Protein AF-A0A8T4M0V2-F1 (afdb_monomer)

Secondary structure (DSSP, 8-state):
-HHHHHHHTT-----EEEEEEEEEETTT-PBPSSEEEEEESSSEEEEEEBSEEEEEEESEEEEEEEEEEETTEEEEEEEEEEEE-SSEEE--EEEEEGGGGGGS--TT-------------PPP-PPP---THHHHHHHHHHHHHHHHHHHHHHHTTTTS-SS------------------HHHHHHHHHHHHTTSEEEHHHHHHHHT--HHHHHHHHHHHHHTTSEEEEEETTEEEEEE-SPPPP-

Nearest PDB structures (foldseek):
  4rs8-assembly1_B  TM=7.844E-01  e=7.692E-03  Sulfolobus sp. NOB8H2
  5k5r-assembly1_C  TM=6.557E-01  e=5.714E-03  Sulfolobus sp. NOB8H2
  4v6i-assembly1_AV  TM=6.343E-01  e=1.768E-02  Saccharomyces cerevisiae
  8rxh-assembly1_Sa  TM=4.713E-01  e=1.479E-02  Leishmania major strain Friedlin
  6y0g-assembly1_SZ  TM=5.227E-01  e=4.577E-02  Homo sapiens

Structure (mmCIF, N/CA/C/O backbone):
data_AF-A0A8T4M0V2-F1
#
_entry.id   AF-A0A8T4M0V2-F1
#
loop_
_atom_site.group_PDB
_atom_site.id
_atom_site.type_symbol
_atom_site.label_atom_id
_atom_site.label_alt_id
_atom_site.label_comp_id
_atom_site.label_asym_id
_atom_site.label_entity_id
_atom_site.label_seq_id
_atom_site.pdbx_PDB_ins_code
_atom_site.Cartn_x
_atom_site.Cartn_y
_atom_site.Cartn_z
_atom_site.occupancy
_atom_site.B_iso_or_equiv
_atom_site.auth_seq_id
_atom_site.auth_comp_id
_atom_site.auth_asym_id
_atom_site.auth_atom_id
_atom_site.pdbx_PDB_model_num
ATOM 1 N N . MET A 1 1 ? -11.320 36.879 15.435 1.00 52.59 1 MET A N 1
ATOM 2 C CA . MET A 1 1 ? -10.151 36.301 14.731 1.00 52.59 1 MET A CA 1
ATOM 3 C C . MET A 1 1 ? -9.201 35.511 15.636 1.00 52.59 1 MET A C 1
ATOM 5 O O . MET A 1 1 ? -8.730 34.476 15.196 1.00 52.59 1 MET A O 1
ATOM 9 N N . ARG A 1 2 ? -8.980 35.891 16.907 1.00 47.59 2 ARG A N 1
ATOM 10 C CA . ARG A 1 2 ? -8.092 35.145 17.830 1.00 47.59 2 ARG A CA 1
ATOM 11 C C . ARG A 1 2 ? -8.535 33.700 18.147 1.00 47.59 2 ARG A C 1
ATOM 13 O O . ARG A 1 2 ? -7.687 32.843 18.346 1.00 47.59 2 ARG A O 1
ATOM 20 N N . ASN A 1 3 ? -9.838 33.412 18.103 1.00 46.50 3 ASN A N 1
ATOM 21 C CA . ASN A 1 3 ? -10.367 32.073 18.412 1.00 46.50 3 ASN A CA 1
ATOM 22 C C . ASN A 1 3 ? -10.452 31.141 17.185 1.00 46.50 3 ASN A C 1
ATOM 24 O O . ASN A 1 3 ? -10.550 29.935 17.360 1.00 46.50 3 ASN A O 1
ATOM 28 N N . LEU A 1 4 ? -10.365 31.676 15.957 1.00 46.62 4 LEU A N 1
ATOM 29 C CA . LEU A 1 4 ? -10.257 30.859 14.737 1.00 46.62 4 LEU A CA 1
ATOM 30 C C . LEU A 1 4 ? -8.824 30.328 14.565 1.00 46.62 4 LEU A C 1
ATOM 32 O O . LEU A 1 4 ? -8.618 29.209 14.112 1.00 46.62 4 LEU A O 1
ATOM 36 N N . PHE A 1 5 ? -7.839 31.108 15.023 1.00 50.66 5 PHE A N 1
ATOM 37 C CA . PHE A 1 5 ? -6.429 30.723 15.035 1.00 50.66 5 PHE A CA 1
ATOM 38 C C . PHE A 1 5 ? -6.145 29.533 15.969 1.00 50.66 5 PHE A C 1
ATOM 40 O O . PHE A 1 5 ? -5.318 28.690 15.650 1.00 50.66 5 PHE A O 1
ATOM 47 N N . LEU A 1 6 ? -6.876 29.414 17.086 1.00 51.28 6 LEU A N 1
ATOM 48 C CA . LEU A 1 6 ? -6.764 28.268 18.000 1.00 51.28 6 LEU A CA 1
ATOM 49 C C . LEU A 1 6 ? -7.407 26.986 17.445 1.00 51.28 6 LEU A C 1
ATOM 51 O O . LEU A 1 6 ? -6.941 25.900 17.769 1.00 51.28 6 LEU A O 1
ATOM 55 N N . LEU A 1 7 ? -8.420 27.096 16.574 1.00 49.16 7 LEU A N 1
ATOM 56 C CA . LEU A 1 7 ? -9.006 25.939 15.885 1.00 49.16 7 LEU A CA 1
ATOM 57 C C . LEU A 1 7 ? -8.061 25.413 14.784 1.00 49.16 7 LEU A C 1
ATOM 59 O O . LEU A 1 7 ? -7.868 24.207 14.656 1.00 49.16 7 LEU A O 1
ATOM 63 N N . LEU A 1 8 ? -7.396 26.321 14.058 1.00 50.50 8 LEU A N 1
ATOM 64 C CA . LEU A 1 8 ? -6.360 26.002 13.062 1.00 50.50 8 LEU A CA 1
ATOM 65 C C . LEU A 1 8 ? -5.067 25.431 13.673 1.00 50.50 8 LEU A C 1
ATOM 67 O O . LEU A 1 8 ? -4.336 24.731 12.981 1.00 50.50 8 LEU A O 1
ATOM 71 N N . LEU A 1 9 ? -4.808 25.662 14.965 1.00 47.44 9 LEU A N 1
ATOM 72 C CA . LEU A 1 9 ? -3.647 25.107 15.675 1.00 47.44 9 LEU A CA 1
ATOM 73 C C . LEU A 1 9 ? -3.810 23.622 16.063 1.00 47.44 9 LEU A C 1
ATOM 75 O O . LEU A 1 9 ? -2.872 23.022 16.576 1.00 47.44 9 LEU A O 1
ATOM 79 N N . SER A 1 10 ? -4.987 23.028 15.826 1.00 49.59 10 SER A N 1
ATOM 80 C CA . SER A 1 10 ? -5.257 21.603 16.082 1.00 49.59 10 SER A CA 1
ATOM 81 C C . SER A 1 10 ? -5.106 20.702 14.850 1.00 49.59 10 SER A C 1
ATOM 83 O O . SER A 1 10 ? -5.225 19.481 14.971 1.00 49.59 10 SER A O 1
ATOM 85 N N . LEU A 1 11 ? -4.780 21.271 13.680 1.00 52.44 11 LEU A N 1
ATOM 86 C CA . LEU A 1 11 ? -4.307 20.493 12.537 1.00 52.44 11 LEU A CA 1
ATOM 87 C C . LEU A 1 11 ? -2.887 20.003 12.851 1.00 52.44 11 LEU A C 1
ATOM 89 O O . LEU A 1 11 ? -1.891 20.598 12.445 1.00 52.44 11 LEU A O 1
ATOM 93 N N . ASN A 1 12 ? -2.782 18.907 13.603 1.00 50.41 12 ASN A N 1
ATOM 94 C CA . ASN A 1 12 ? -1.574 18.100 13.556 1.00 50.41 12 ASN A CA 1
ATOM 95 C C . ASN A 1 12 ? -1.435 17.659 12.098 1.00 50.41 12 ASN A C 1
ATOM 97 O O . ASN A 1 12 ? -2.224 16.837 11.630 1.00 50.41 12 ASN A O 1
ATOM 101 N N . LEU A 1 13 ? -0.475 18.229 11.366 1.00 49.06 13 LEU A N 1
ATOM 102 C CA . LEU A 1 13 ? -0.015 17.621 10.127 1.00 49.06 13 LEU A CA 1
ATOM 103 C C . LEU A 1 13 ? 0.589 16.269 10.522 1.00 49.06 13 LEU A C 1
ATOM 105 O O . LEU A 1 13 ? 1.777 16.189 10.843 1.00 49.06 13 LEU A O 1
ATOM 109 N N . LEU A 1 14 ? -0.234 15.218 10.560 1.00 56.81 14 LEU A N 1
ATOM 110 C CA . LEU A 1 14 ? 0.251 13.847 10.527 1.00 56.81 14 LEU A CA 1
ATOM 111 C C . LEU A 1 14 ? 0.961 13.705 9.185 1.00 56.81 14 LEU A C 1
ATOM 113 O O . LEU A 1 14 ? 0.332 13.493 8.152 1.00 56.81 14 LEU A O 1
ATOM 117 N N . HIS A 1 15 ? 2.273 13.921 9.197 1.00 73.50 15 HIS A N 1
ATOM 118 C CA . HIS A 1 15 ? 3.106 13.631 8.048 1.00 73.50 15 HIS A CA 1
ATOM 119 C C . HIS A 1 15 ? 3.106 12.112 7.903 1.00 73.50 15 HIS A C 1
ATOM 121 O O . HIS A 1 15 ? 3.660 11.394 8.739 1.00 73.50 15 HIS A O 1
ATOM 127 N N . SER A 1 16 ? 2.375 11.647 6.896 1.00 82.56 16 SER A N 1
ATOM 128 C CA . SER A 1 16 ? 2.283 10.242 6.538 1.00 82.56 16 SER A CA 1
ATOM 129 C C . SER A 1 16 ? 3.388 9.901 5.548 1.00 82.56 16 SER A C 1
ATOM 131 O O . SER A 1 16 ? 3.724 10.700 4.678 1.00 82.56 16 SER A O 1
ATOM 133 N N . ALA A 1 17 ? 3.937 8.709 5.693 1.00 91.25 17 ALA A N 1
ATOM 134 C CA . ALA A 1 17 ? 4.891 8.089 4.801 1.00 91.25 17 ALA A CA 1
ATOM 135 C C . ALA A 1 17 ? 4.242 6.878 4.146 1.00 91.25 17 ALA A C 1
ATOM 137 O O . ALA A 1 17 ? 3.544 6.120 4.820 1.00 91.25 17 ALA A O 1
ATOM 138 N N . THR A 1 18 ? 4.537 6.638 2.877 1.00 94.75 18 THR A N 1
ATOM 139 C CA . THR A 1 18 ? 4.205 5.371 2.237 1.00 94.75 18 THR A CA 1
ATOM 140 C C . THR A 1 18 ? 5.324 4.370 2.520 1.00 94.75 18 THR A C 1
ATOM 142 O O . THR A 1 18 ? 6.442 4.493 2.010 1.00 94.75 18 THR A O 1
ATOM 145 N N . LEU A 1 19 ? 5.016 3.372 3.343 1.00 95.38 19 LEU A N 1
ATOM 146 C CA . LEU A 1 19 ? 5.850 2.209 3.616 1.00 95.38 19 LEU A CA 1
ATOM 147 C C . LEU A 1 19 ? 5.445 1.078 2.670 1.00 95.38 19 LEU A C 1
ATOM 149 O O . LEU A 1 19 ? 4.288 0.653 2.664 1.00 95.38 19 LEU A O 1
ATOM 153 N N . PHE A 1 20 ? 6.382 0.591 1.865 1.00 96.25 20 PHE A N 1
ATOM 154 C CA . PHE A 1 20 ? 6.099 -0.425 0.854 1.00 96.25 20 PHE A CA 1
ATOM 155 C C . PHE A 1 20 ? 7.256 -1.401 0.685 1.00 96.25 20 PHE A C 1
ATOM 157 O O . PHE A 1 20 ? 8.400 -1.081 0.990 1.00 96.25 20 PHE A O 1
ATOM 164 N N . GLY A 1 21 ? 6.986 -2.585 0.155 1.00 93.75 21 GLY A N 1
ATOM 165 C CA . GLY A 1 21 ? 8.026 -3.576 -0.089 1.00 93.75 21 GLY A CA 1
ATOM 166 C C . GLY A 1 21 ? 7.476 -4.888 -0.608 1.00 93.75 21 GLY A C 1
ATOM 167 O O . GLY A 1 21 ? 6.264 -5.108 -0.644 1.00 93.75 21 GLY A O 1
ATOM 168 N N . ASP A 1 22 ? 8.392 -5.753 -1.012 1.00 96.94 22 ASP A N 1
ATOM 169 C CA . ASP A 1 22 ? 8.098 -7.121 -1.417 1.00 96.94 22 ASP A CA 1
ATOM 170 C C . ASP A 1 22 ? 8.210 -8.078 -0.216 1.00 96.94 22 ASP A C 1
ATOM 172 O O . ASP A 1 22 ? 8.880 -7.782 0.772 1.00 96.94 22 ASP A O 1
ATOM 176 N N . ILE A 1 23 ? 7.533 -9.222 -0.287 1.00 97.19 23 ILE A N 1
ATOM 177 C CA . ILE A 1 23 ? 7.471 -10.238 0.766 1.00 97.19 23 ILE A CA 1
ATOM 178 C C . ILE A 1 23 ? 8.032 -11.548 0.224 1.00 97.19 23 ILE A C 1
ATOM 180 O O . ILE A 1 23 ? 7.505 -12.081 -0.757 1.00 97.19 23 ILE A O 1
ATOM 184 N N . TYR A 1 24 ? 9.046 -12.084 0.895 1.00 94.81 24 TYR A N 1
ATOM 185 C CA . TYR A 1 24 ? 9.779 -13.275 0.480 1.00 94.81 24 TYR A CA 1
ATOM 186 C C . TYR A 1 24 ? 9.816 -14.344 1.571 1.00 94.81 24 TYR A C 1
ATOM 188 O O . TYR A 1 24 ? 9.799 -14.026 2.762 1.00 94.81 24 TYR A O 1
ATOM 196 N N . ASP A 1 25 ? 9.922 -15.610 1.171 1.00 94.75 25 ASP A N 1
ATOM 197 C CA . ASP A 1 25 ? 10.357 -16.673 2.077 1.00 94.75 25 ASP A CA 1
ATOM 198 C C . ASP A 1 25 ? 11.876 -16.623 2.291 1.00 94.75 25 ASP A C 1
ATOM 200 O O . ASP A 1 25 ? 12.642 -16.260 1.398 1.00 94.75 25 ASP A O 1
ATOM 204 N N . GLY A 1 26 ? 12.319 -16.996 3.487 1.00 90.81 26 GLY A N 1
ATOM 205 C CA . GLY A 1 26 ? 13.727 -16.975 3.872 1.00 90.81 26 GLY A CA 1
ATOM 206 C C . GLY A 1 26 ? 14.566 -18.128 3.323 1.00 90.81 26 GLY A C 1
ATOM 207 O O . GLY A 1 26 ? 15.789 -18.067 3.432 1.00 90.81 26 GLY A O 1
ATOM 208 N N . ASP A 1 27 ? 13.949 -19.166 2.749 1.00 89.38 27 ASP A N 1
ATOM 209 C CA . ASP A 1 27 ? 14.671 -20.345 2.254 1.00 89.38 27 ASP A CA 1
ATOM 210 C C . ASP A 1 27 ? 15.162 -20.144 0.814 1.00 89.38 27 ASP A C 1
ATOM 212 O O . ASP A 1 27 ? 16.306 -20.450 0.473 1.00 89.38 27 ASP A O 1
ATOM 216 N N . SER A 1 28 ? 14.284 -19.633 -0.045 1.00 90.81 28 SER A N 1
ATOM 217 C CA . SER A 1 28 ? 14.452 -19.549 -1.495 1.00 90.81 28 SER A CA 1
ATOM 218 C C . SER A 1 28 ? 14.276 -18.141 -2.064 1.00 90.81 28 SER A C 1
ATOM 220 O O . SER A 1 28 ? 14.542 -17.941 -3.250 1.00 90.81 28 SER A O 1
ATOM 222 N N . PHE A 1 29 ? 13.890 -17.162 -1.236 1.00 90.06 29 PHE A N 1
ATOM 223 C CA . PHE A 1 29 ? 13.624 -15.780 -1.645 1.00 90.06 29 PHE A CA 1
ATOM 224 C C . PHE A 1 29 ? 12.577 -15.675 -2.763 1.00 90.06 29 PHE A C 1
ATOM 226 O O . PHE A 1 29 ? 12.660 -14.818 -3.645 1.00 90.06 29 PHE A O 1
ATOM 233 N N . THR A 1 30 ? 11.578 -16.556 -2.744 1.00 94.44 30 THR A N 1
ATOM 234 C CA . THR A 1 30 ? 10.417 -16.485 -3.630 1.00 94.44 30 THR A CA 1
ATOM 235 C C . THR A 1 30 ? 9.311 -15.656 -2.995 1.00 94.44 30 THR A C 1
ATOM 237 O O . THR A 1 30 ? 9.205 -15.541 -1.775 1.00 94.44 30 THR A O 1
ATOM 240 N N . HIS A 1 31 ? 8.482 -15.033 -3.832 1.00 95.12 31 HIS A N 1
ATOM 241 C CA . HIS A 1 31 ? 7.408 -14.188 -3.330 1.00 95.12 31 HIS A CA 1
ATOM 242 C C . HIS A 1 31 ? 6.329 -14.998 -2.607 1.00 95.12 31 HIS A C 1
ATOM 244 O O . HIS A 1 31 ? 5.797 -15.974 -3.145 1.00 95.12 31 HIS A O 1
ATOM 250 N N . LEU A 1 32 ? 5.930 -14.523 -1.427 1.00 89.88 32 LEU A N 1
ATOM 251 C CA . LEU A 1 32 ? 4.844 -15.111 -0.648 1.00 89.88 32 LEU A CA 1
ATOM 252 C C . LEU A 1 32 ? 3.506 -14.416 -0.936 1.00 89.88 32 LEU A C 1
ATOM 254 O O . LEU A 1 32 ? 3.379 -13.192 -0.870 1.00 89.88 32 LEU A O 1
ATOM 258 N N . ASN A 1 33 ? 2.484 -15.219 -1.232 1.00 92.00 33 ASN A N 1
ATOM 259 C CA . ASN A 1 33 ? 1.094 -14.774 -1.356 1.00 92.00 33 ASN A CA 1
ATOM 260 C C . ASN A 1 33 ? 0.329 -14.992 -0.051 1.00 92.00 33 ASN A C 1
ATOM 262 O O . ASN A 1 33 ? 0.728 -15.819 0.756 1.00 92.00 33 ASN A O 1
ATOM 266 N N . ASN A 1 34 ? -0.818 -14.331 0.127 1.00 91.44 34 ASN A N 1
ATOM 267 C CA . ASN A 1 34 ? -1.690 -14.537 1.288 1.00 91.44 34 ASN A CA 1
ATOM 268 C C . ASN A 1 34 ? -0.965 -14.373 2.644 1.00 91.44 34 ASN A C 1
ATOM 270 O O . ASN A 1 34 ? -1.251 -15.075 3.617 1.00 91.44 34 ASN A O 1
ATOM 274 N N . THR A 1 35 ? -0.016 -13.440 2.708 1.00 93.25 35 THR A N 1
ATOM 275 C CA . THR A 1 35 ? 0.749 -13.156 3.925 1.00 93.25 35 THR A CA 1
ATOM 276 C C . THR A 1 35 ? -0.004 -12.143 4.769 1.00 93.25 35 THR A C 1
ATOM 278 O O . THR A 1 35 ? -0.405 -11.087 4.276 1.00 93.25 35 THR A O 1
ATOM 281 N N . ARG A 1 36 ? -0.187 -12.435 6.058 1.00 97.06 36 ARG A N 1
ATOM 282 C CA . ARG A 1 36 ? -0.735 -11.473 7.015 1.00 97.06 36 ARG A CA 1
ATOM 283 C C . ARG A 1 36 ? 0.373 -10.527 7.442 1.00 97.06 36 ARG A C 1
ATOM 285 O O . ARG A 1 36 ? 1.338 -10.976 8.048 1.00 97.06 36 ARG A O 1
ATOM 292 N N . VAL A 1 37 ? 0.209 -9.240 7.166 1.00 95.31 37 VAL A N 1
ATOM 293 C CA . VAL A 1 37 ? 1.119 -8.182 7.611 1.00 95.31 37 VAL A CA 1
ATOM 294 C C . VAL A 1 37 ? 0.415 -7.363 8.683 1.00 95.31 37 VAL A C 1
ATOM 296 O O . VAL A 1 37 ? -0.742 -6.966 8.518 1.00 95.31 37 VAL A O 1
ATOM 299 N N . LYS A 1 38 ? 1.106 -7.131 9.793 1.00 96.69 38 LYS A N 1
ATOM 300 C CA . LYS A 1 38 ? 0.666 -6.329 10.930 1.00 96.69 38 LYS A CA 1
ATOM 301 C C . LYS A 1 38 ? 1.728 -5.272 11.215 1.00 96.69 38 LYS A C 1
ATOM 303 O O . LYS A 1 38 ? 2.916 -5.575 11.237 1.00 96.69 38 LYS A O 1
ATOM 308 N N . ILE A 1 39 ? 1.297 -4.033 11.403 1.00 95.12 39 ILE A N 1
ATOM 309 C CA . ILE A 1 39 ? 2.157 -2.884 11.684 1.00 95.12 39 ILE A CA 1
ATOM 310 C C . ILE A 1 39 ? 1.630 -2.245 12.961 1.00 95.12 39 ILE A C 1
ATOM 312 O O . ILE A 1 39 ? 0.490 -1.784 12.981 1.00 95.12 39 ILE A O 1
ATOM 316 N N . GLU A 1 40 ? 2.439 -2.229 14.017 1.00 95.12 40 GLU A N 1
ATOM 317 C CA . GLU A 1 40 ? 2.070 -1.705 15.336 1.00 95.12 40 GLU A CA 1
ATOM 318 C C . GLU A 1 40 ? 2.998 -0.568 15.763 1.00 95.12 40 GLU A C 1
ATOM 320 O O . GLU A 1 40 ? 4.211 -0.736 15.832 1.00 95.12 40 GLU A O 1
ATOM 325 N N . GLY A 1 41 ? 2.434 0.598 16.070 1.00 92.06 41 GLY A N 1
ATOM 326 C CA . GLY A 1 41 ? 3.176 1.772 16.529 1.00 92.06 41 GLY A CA 1
ATOM 327 C C . GLY A 1 41 ? 2.224 2.891 16.939 1.00 92.06 41 GLY A C 1
ATOM 328 O O . GLY A 1 41 ? 1.349 2.687 17.777 1.00 92.06 41 GLY A O 1
ATOM 329 N N . GLN A 1 42 ? 2.357 4.072 16.329 1.00 87.75 42 GLN A N 1
ATOM 330 C CA . GLN A 1 42 ? 1.390 5.169 16.526 1.00 87.75 42 GLN A CA 1
ATOM 331 C C . GLN A 1 42 ? -0.001 4.834 15.972 1.00 87.75 42 GLN A C 1
ATOM 333 O O . GLN A 1 42 ? -1.014 5.293 16.495 1.00 87.75 42 GLN A O 1
ATOM 338 N N . VAL A 1 43 ? -0.032 4.023 14.915 1.00 87.19 43 VAL A N 1
ATOM 339 C CA . VAL A 1 43 ? -1.231 3.395 14.362 1.00 87.19 43 VAL A CA 1
ATOM 340 C C . VAL A 1 43 ? -1.046 1.883 14.385 1.00 87.19 43 VAL A C 1
ATOM 342 O O . VAL A 1 43 ? 0.083 1.390 14.375 1.00 87.19 43 VAL A O 1
ATOM 345 N N . THR A 1 44 ? -2.155 1.150 14.430 1.00 90.62 44 THR A N 1
ATOM 346 C CA . THR A 1 44 ? -2.156 -0.308 14.285 1.00 90.62 44 THR A CA 1
ATOM 347 C C . THR A 1 44 ? -2.923 -0.677 13.028 1.00 90.62 44 THR A C 1
ATOM 349 O O . THR A 1 44 ? -4.105 -0.356 12.911 1.00 90.62 44 THR A O 1
ATOM 352 N N . LEU A 1 45 ? -2.250 -1.339 12.090 1.00 88.69 45 LEU A N 1
ATOM 353 C CA . LEU A 1 45 ? -2.816 -1.800 10.825 1.00 88.69 45 LEU A CA 1
ATOM 354 C C . LEU A 1 45 ? -2.580 -3.302 10.685 1.00 88.69 45 LEU A C 1
ATOM 356 O O . LEU A 1 45 ? -1.514 -3.803 11.032 1.00 88.69 45 LEU A O 1
ATOM 360 N N . GLN A 1 46 ? -3.560 -4.017 10.142 1.00 92.44 46 GLN A N 1
ATOM 361 C CA . GLN A 1 46 ? -3.414 -5.425 9.793 1.00 92.44 46 GLN A CA 1
ATOM 362 C C . GLN A 1 46 ? -4.145 -5.703 8.485 1.00 92.44 46 GLN A C 1
ATOM 364 O O . GLN A 1 46 ? -5.302 -5.318 8.322 1.00 92.44 46 GLN A O 1
ATOM 369 N N . PHE A 1 47 ? -3.481 -6.385 7.561 1.00 89.62 47 PHE A N 1
ATOM 370 C CA . PHE A 1 47 ? -4.025 -6.690 6.242 1.00 89.62 47 PHE A CA 1
ATOM 371 C C . PHE A 1 47 ? -3.384 -7.956 5.665 1.00 89.62 47 PHE A C 1
ATOM 373 O O . PHE A 1 47 ? -2.402 -8.479 6.194 1.00 89.62 47 PHE A O 1
ATOM 380 N N . ILE A 1 48 ? -3.972 -8.469 4.584 1.00 92.69 48 ILE A N 1
ATOM 381 C CA . ILE A 1 48 ? -3.413 -9.575 3.804 1.00 92.69 48 ILE A CA 1
ATOM 382 C C . ILE A 1 48 ? -2.774 -9.001 2.543 1.00 92.69 48 ILE A C 1
ATOM 384 O O . ILE A 1 48 ? -3.387 -8.189 1.850 1.00 92.69 48 ILE A O 1
ATOM 388 N N . SER A 1 49 ? -1.553 -9.430 2.250 1.00 87.00 49 SER A N 1
ATOM 389 C CA . SER A 1 49 ? -0.772 -9.011 1.092 1.00 87.00 49 SER A CA 1
ATOM 390 C C . SER A 1 49 ? -0.474 -10.197 0.172 1.00 87.00 49 SER A C 1
ATOM 392 O O . SER A 1 49 ? -0.315 -11.335 0.620 1.00 87.00 49 SER A O 1
ATOM 394 N N . ASN A 1 50 ? -0.405 -9.913 -1.131 1.00 91.62 50 ASN A N 1
ATOM 395 C CA . ASN A 1 50 ? 0.010 -10.857 -2.160 1.00 91.62 50 ASN A CA 1
ATOM 396 C C . ASN A 1 50 ? 1.304 -10.353 -2.802 1.00 91.62 50 ASN A C 1
ATOM 398 O O . ASN A 1 50 ? 1.256 -9.440 -3.625 1.00 91.62 50 ASN A O 1
ATOM 402 N N . GLN A 1 51 ? 2.439 -10.956 -2.441 1.00 88.94 51 GLN A N 1
ATOM 403 C CA . GLN A 1 51 ? 3.799 -10.649 -2.912 1.00 88.94 51 GLN A CA 1
ATOM 404 C C . GLN A 1 51 ? 4.363 -9.298 -2.470 1.00 88.94 51 GLN A C 1
ATOM 406 O O . GLN A 1 51 ? 5.555 -9.230 -2.199 1.00 88.94 51 GLN A O 1
ATOM 411 N N . ASN A 1 52 ? 3.553 -8.240 -2.394 1.00 92.62 52 ASN A N 1
ATOM 412 C CA . ASN A 1 52 ? 3.991 -6.908 -1.986 1.00 92.62 52 ASN A CA 1
ATOM 413 C C . ASN A 1 52 ? 2.937 -6.155 -1.174 1.00 92.62 52 ASN A C 1
ATOM 415 O O . ASN A 1 52 ? 1.738 -6.454 -1.207 1.00 92.62 52 ASN A O 1
ATOM 419 N N . TYR A 1 53 ? 3.395 -5.160 -0.426 1.00 90.62 53 TYR A N 1
ATOM 420 C CA . TYR A 1 53 ? 2.552 -4.283 0.368 1.00 90.62 53 TYR A CA 1
ATOM 421 C C . TYR A 1 53 ? 2.910 -2.819 0.129 1.00 90.62 53 TYR A C 1
ATOM 423 O O . TYR A 1 53 ? 4.032 -2.492 -0.249 1.00 90.62 53 TYR A O 1
ATOM 431 N N . SER A 1 54 ? 1.934 -1.940 0.344 1.00 94.69 54 SER A N 1
ATOM 432 C CA . SER A 1 54 ? 2.099 -0.489 0.306 1.00 94.69 54 SER A CA 1
ATOM 433 C C . SER A 1 54 ? 1.042 0.126 1.208 1.00 94.69 54 SER A C 1
ATOM 435 O O . SER A 1 54 ? -0.151 -0.064 0.969 1.00 94.69 54 SER A O 1
ATOM 437 N N . VAL A 1 55 ? 1.469 0.836 2.245 1.00 93.06 55 VAL A N 1
ATOM 438 C CA . VAL A 1 55 ? 0.579 1.445 3.235 1.00 93.06 55 VAL A CA 1
ATOM 439 C C . VAL A 1 55 ? 1.055 2.834 3.610 1.00 93.06 55 VAL A C 1
ATOM 441 O O . VAL A 1 55 ? 2.255 3.086 3.657 1.00 93.06 55 VAL A O 1
ATOM 444 N N . ASP A 1 56 ? 0.114 3.705 3.946 1.00 93.38 56 ASP A N 1
ATOM 445 C CA . ASP A 1 56 ? 0.422 5.025 4.477 1.00 93.38 56 ASP A CA 1
ATOM 446 C C . ASP A 1 56 ? 0.392 4.985 6.010 1.00 93.38 56 ASP A C 1
ATOM 448 O O . ASP A 1 56 ? -0.622 4.630 6.617 1.00 93.38 56 ASP A O 1
ATOM 452 N N . VAL A 1 57 ? 1.517 5.321 6.640 1.00 92.44 57 VAL A N 1
ATOM 453 C CA . VAL A 1 57 ? 1.688 5.363 8.098 1.00 92.44 57 VAL A CA 1
ATOM 454 C C . VAL A 1 57 ? 2.369 6.666 8.522 1.00 92.44 57 VAL A C 1
ATOM 456 O O . VAL A 1 57 ? 3.293 7.115 7.848 1.00 92.44 57 VAL A O 1
ATOM 459 N N . PRO A 1 58 ? 1.983 7.289 9.648 1.00 93.88 58 PRO A N 1
ATOM 460 C CA . PRO A 1 58 ? 2.696 8.450 10.180 1.00 93.88 58 PRO A CA 1
ATOM 461 C C . PRO A 1 58 ? 4.187 8.173 10.408 1.00 93.88 58 PRO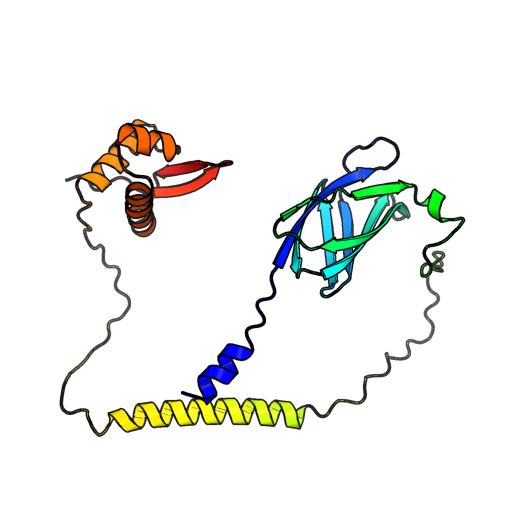 A C 1
ATOM 463 O O . PRO A 1 58 ? 4.556 7.048 10.748 1.00 93.88 58 PRO A O 1
ATOM 466 N N . PHE A 1 59 ? 5.044 9.191 10.318 1.00 93.31 59 PHE A N 1
ATOM 467 C CA . PHE A 1 59 ? 6.439 9.050 10.755 1.00 93.31 59 PHE A CA 1
ATOM 468 C C . PHE A 1 59 ? 6.519 8.579 12.211 1.00 93.31 59 PHE A C 1
ATOM 470 O O . PHE A 1 59 ? 5.842 9.120 13.087 1.00 93.31 59 PHE A O 1
ATOM 477 N N . GLY A 1 60 ? 7.363 7.587 12.495 1.00 92.94 60 GLY A N 1
ATOM 478 C CA . GLY A 1 60 ? 7.449 7.002 13.828 1.00 92.94 60 GLY A CA 1
ATOM 479 C C . GLY A 1 60 ? 8.130 5.644 13.885 1.00 92.94 60 GLY A C 1
ATOM 480 O O . GLY A 1 60 ? 8.633 5.134 12.890 1.00 92.94 60 GLY A O 1
ATOM 481 N N . ASN A 1 61 ? 8.143 5.061 15.082 1.00 94.56 61 ASN A N 1
ATOM 482 C CA . ASN A 1 61 ? 8.660 3.716 15.312 1.00 94.56 61 ASN A CA 1
ATOM 483 C C . ASN A 1 61 ? 7.525 2.700 15.209 1.00 94.56 61 ASN A C 1
ATOM 485 O O . ASN A 1 61 ? 6.452 2.925 15.775 1.00 94.56 61 ASN A O 1
ATOM 489 N N . TYR A 1 62 ? 7.790 1.590 14.530 1.00 95.00 62 TYR A N 1
ATOM 490 C CA . TYR A 1 62 ? 6.826 0.523 14.307 1.00 95.00 62 TYR A CA 1
ATOM 491 C C . TYR A 1 62 ? 7.458 -0.843 14.536 1.00 95.00 62 TYR A C 1
ATOM 493 O O . TYR A 1 62 ? 8.646 -1.036 14.288 1.00 95.00 62 TYR A O 1
ATOM 501 N N . ASN A 1 63 ? 6.639 -1.785 14.985 1.00 96.62 63 ASN A N 1
ATOM 502 C CA . ASN A 1 63 ? 6.909 -3.209 14.954 1.00 96.62 63 ASN A CA 1
ATOM 503 C C . ASN A 1 63 ? 6.156 -3.805 13.761 1.00 96.62 63 ASN A C 1
ATOM 505 O O . ASN A 1 63 ? 4.928 -3.701 13.687 1.00 96.62 63 ASN A O 1
ATOM 509 N N . LEU A 1 64 ? 6.889 -4.362 12.805 1.00 95.94 64 LEU A N 1
ATOM 510 C CA . LEU A 1 64 ? 6.341 -5.049 11.644 1.00 95.94 64 LEU A CA 1
ATOM 511 C C . LEU A 1 64 ? 6.351 -6.535 11.939 1.00 95.94 64 LEU A C 1
ATOM 513 O O . LEU A 1 64 ? 7.411 -7.109 12.153 1.00 95.94 64 LEU A O 1
ATOM 517 N N . THR A 1 65 ? 5.185 -7.158 11.888 1.00 96.00 65 THR A N 1
ATOM 518 C CA . THR A 1 65 ? 5.043 -8.606 11.990 1.00 96.00 65 THR A CA 1
ATOM 519 C C . THR A 1 65 ? 4.450 -9.119 10.692 1.00 96.00 65 THR A C 1
ATOM 521 O O . THR A 1 65 ? 3.409 -8.630 10.245 1.00 96.00 65 THR A O 1
ATOM 524 N N . ALA A 1 66 ? 5.077 -10.122 10.086 1.00 96.12 66 ALA A N 1
ATOM 525 C CA . ALA A 1 66 ? 4.504 -10.810 8.939 1.00 96.12 66 ALA A CA 1
ATOM 526 C C . ALA A 1 66 ? 4.441 -12.313 9.188 1.00 96.12 66 ALA A C 1
ATOM 528 O O . ALA A 1 66 ? 5.393 -12.927 9.664 1.00 96.12 66 ALA A O 1
ATOM 529 N N . THR A 1 67 ? 3.291 -12.901 8.877 1.00 94.31 67 THR A N 1
ATOM 530 C CA . THR A 1 67 ? 2.994 -14.307 9.148 1.00 94.31 67 THR A CA 1
ATOM 531 C C . THR A 1 67 ? 2.379 -14.943 7.915 1.00 94.31 67 THR A C 1
ATOM 533 O O . THR A 1 67 ? 1.336 -14.498 7.426 1.00 94.31 67 THR A O 1
ATOM 536 N N . TYR A 1 68 ? 3.005 -16.011 7.431 1.00 94.56 68 TYR A N 1
ATOM 537 C CA . TYR A 1 68 ? 2.481 -16.824 6.344 1.00 94.56 68 TYR A CA 1
ATOM 538 C C . TYR A 1 68 ? 1.954 -18.154 6.886 1.00 94.56 68 TYR A C 1
ATOM 540 O O . TYR A 1 68 ? 2.631 -18.858 7.643 1.00 94.56 68 TYR A O 1
ATOM 548 N N . PHE A 1 69 ? 0.727 -18.486 6.486 1.00 89.56 69 PHE A N 1
ATOM 549 C CA . PHE A 1 69 ? 0.034 -19.694 6.912 1.00 89.56 69 PHE A CA 1
ATOM 550 C C . PHE A 1 69 ? -0.055 -20.694 5.763 1.00 89.56 69 PHE A C 1
ATOM 552 O O . PHE A 1 69 ? -0.519 -20.352 4.675 1.00 89.56 69 PHE A O 1
ATOM 559 N N . LYS A 1 70 ? 0.271 -21.953 6.047 1.00 88.88 70 LYS A N 1
ATOM 560 C CA . LYS A 1 70 ? 0.046 -23.090 5.152 1.00 88.88 70 LYS A CA 1
ATOM 561 C C . LYS A 1 70 ? -0.621 -24.213 5.927 1.00 88.88 70 LYS A C 1
ATOM 563 O O . LYS A 1 70 ? -0.214 -24.536 7.040 1.00 88.88 70 LYS A O 1
ATOM 568 N N . ASP A 1 71 ? -1.707 -24.746 5.374 1.00 90.06 71 ASP A N 1
ATOM 569 C CA . ASP A 1 71 ? -2.511 -25.807 5.997 1.00 90.06 71 ASP A CA 1
ATOM 570 C C . ASP A 1 71 ? -2.942 -25.494 7.447 1.00 90.06 71 ASP A C 1
ATOM 572 O O . ASP A 1 71 ? -2.976 -26.362 8.319 1.00 90.06 71 ASP A O 1
ATOM 576 N N . GLY A 1 72 ? -3.246 -24.220 7.723 1.00 84.50 72 GLY A N 1
ATOM 577 C CA . GLY A 1 72 ? -3.669 -23.746 9.046 1.00 84.50 72 GLY A CA 1
ATOM 578 C C . GLY A 1 72 ? -2.548 -23.612 10.084 1.00 84.50 72 GLY A C 1
ATOM 579 O O . GLY A 1 72 ? -2.839 -23.320 11.241 1.00 84.50 72 GLY A O 1
ATOM 580 N N . LYS A 1 73 ? -1.280 -23.795 9.697 1.00 90.12 73 LYS A N 1
ATOM 581 C CA . LYS A 1 73 ? -0.100 -23.627 10.559 1.00 90.12 73 LYS A CA 1
ATOM 582 C C . LYS A 1 73 ? 0.763 -22.467 10.076 1.00 90.12 73 LYS A C 1
ATOM 584 O O . LYS A 1 73 ? 0.788 -22.177 8.882 1.00 90.12 73 LYS A O 1
ATOM 589 N N . ILE A 1 74 ? 1.470 -21.817 10.998 1.00 90.25 74 ILE A N 1
ATOM 590 C CA . ILE A 1 74 ? 2.472 -20.804 10.651 1.00 90.25 74 ILE A CA 1
ATOM 591 C C . ILE A 1 74 ? 3.688 -21.532 10.075 1.00 90.25 74 ILE A C 1
ATOM 593 O O . ILE A 1 74 ? 4.299 -22.343 10.770 1.00 90.25 74 ILE A O 1
ATOM 597 N N . GLU A 1 75 ? 4.008 -21.271 8.809 1.00 92.94 75 GLU A N 1
ATOM 598 C CA . GLU A 1 75 ? 5.186 -21.847 8.141 1.00 92.94 75 GLU A CA 1
ATOM 599 C C . GLU A 1 75 ? 6.350 -20.851 8.149 1.00 92.94 75 GLU A C 1
ATOM 601 O O . GLU A 1 75 ? 7.467 -21.226 8.502 1.00 92.94 75 GLU A O 1
ATOM 606 N N . TYR A 1 76 ? 6.073 -19.569 7.874 1.00 94.06 76 TYR A N 1
ATOM 607 C CA . TYR A 1 76 ? 7.074 -18.500 7.878 1.00 94.06 76 TYR A CA 1
ATOM 608 C C . TYR A 1 76 ? 6.635 -17.305 8.735 1.00 94.06 76 TYR A C 1
ATOM 610 O O . TYR A 1 76 ? 5.452 -16.946 8.770 1.00 94.06 76 TYR A O 1
ATOM 618 N N . TYR A 1 77 ? 7.600 -16.681 9.412 1.00 93.31 77 TYR A N 1
ATOM 619 C CA . TYR A 1 77 ? 7.399 -15.566 10.337 1.00 93.31 77 TYR A CA 1
ATOM 620 C C . TYR A 1 77 ? 8.572 -14.576 10.299 1.00 93.31 77 TYR A C 1
ATOM 622 O O . TYR A 1 77 ? 9.728 -14.978 10.168 1.00 93.31 77 TYR A O 1
ATOM 630 N N . THR A 1 78 ? 8.282 -13.285 10.457 1.00 93.31 78 THR A N 1
ATOM 631 C CA . THR A 1 78 ? 9.275 -12.276 10.854 1.00 93.31 78 THR A CA 1
ATOM 632 C C . THR A 1 78 ? 8.647 -11.241 11.784 1.00 93.31 78 THR A C 1
ATOM 634 O O . THR A 1 78 ? 7.435 -10.997 11.730 1.00 93.31 78 THR A O 1
ATOM 637 N N . GLU A 1 79 ? 9.481 -10.630 12.620 1.00 94.00 79 GLU A N 1
ATOM 638 C CA . GLU A 1 79 ? 9.136 -9.519 13.500 1.00 94.00 79 GLU A CA 1
ATOM 639 C C . GLU A 1 79 ? 10.312 -8.545 13.593 1.00 94.00 79 GLU A C 1
ATOM 641 O O . GLU A 1 79 ? 11.413 -8.916 14.002 1.00 94.00 79 GLU A O 1
ATOM 646 N N . GLU A 1 80 ? 10.088 -7.297 13.189 1.00 88.31 80 GLU A N 1
ATOM 647 C CA . GLU A 1 80 ? 11.156 -6.323 12.981 1.00 88.31 80 GLU A CA 1
ATOM 648 C C . GLU A 1 80 ? 10.740 -4.929 13.461 1.00 88.31 80 GLU A C 1
ATOM 650 O O . GLU A 1 80 ? 9.679 -4.410 13.112 1.00 88.31 80 GLU A O 1
ATOM 655 N N . LYS A 1 81 ? 11.608 -4.285 14.248 1.00 93.75 81 LYS A N 1
ATOM 656 C CA . LYS A 1 81 ? 11.405 -2.904 14.703 1.00 93.75 81 LYS A CA 1
ATOM 657 C C . LYS A 1 81 ? 12.055 -1.936 13.725 1.00 93.75 81 LYS A C 1
ATOM 659 O O . LYS A 1 81 ? 13.270 -1.975 13.543 1.00 93.75 81 LYS A O 1
ATOM 664 N N . ILE A 1 82 ? 11.265 -1.030 13.158 1.00 94.50 82 ILE A N 1
ATOM 665 C CA . ILE A 1 82 ? 11.730 -0.026 12.195 1.00 94.50 82 ILE A CA 1
ATOM 666 C C . ILE A 1 82 ? 11.384 1.393 12.649 1.00 94.50 82 ILE A C 1
ATOM 668 O O . ILE A 1 82 ? 10.457 1.613 13.431 1.00 94.50 82 ILE A O 1
ATOM 672 N N . THR A 1 83 ? 12.088 2.371 12.083 1.00 94.75 83 THR A N 1
ATOM 673 C CA . THR A 1 83 ? 11.764 3.795 12.212 1.00 94.75 83 THR A CA 1
ATOM 674 C C . THR A 1 83 ? 11.441 4.363 10.836 1.00 94.75 83 THR A C 1
ATOM 676 O O . THR A 1 83 ? 12.315 4.467 9.977 1.00 94.75 83 THR A O 1
ATOM 679 N N . VAL A 1 84 ? 10.190 4.770 10.640 1.00 93.31 84 VAL A N 1
ATOM 680 C CA . VAL A 1 84 ? 9.706 5.421 9.423 1.00 93.31 84 VAL A CA 1
ATOM 681 C C . VAL A 1 84 ? 9.968 6.920 9.522 1.00 93.31 84 VAL A C 1
ATOM 683 O O . VAL A 1 84 ? 9.373 7.611 10.348 1.00 93.31 84 VAL A O 1
ATOM 686 N N . SER A 1 85 ? 10.883 7.418 8.691 1.00 89.12 85 SER A N 1
ATOM 687 C CA . SER A 1 85 ? 11.355 8.814 8.714 1.00 89.12 85 SER A CA 1
ATOM 688 C C . SER A 1 85 ? 11.433 9.479 7.334 1.00 89.12 85 SER A C 1
ATOM 690 O O . SER A 1 85 ? 11.818 10.641 7.236 1.00 89.12 85 SER A O 1
ATOM 692 N N . GLN A 1 86 ? 11.076 8.757 6.269 1.00 90.44 86 GLN A N 1
ATOM 693 C CA . GLN A 1 86 ? 11.105 9.225 4.880 1.00 90.44 86 GLN A CA 1
ATOM 694 C C . GLN A 1 86 ? 9.710 9.105 4.269 1.00 90.44 86 GLN A C 1
ATOM 696 O O . GLN A 1 86 ? 9.023 8.130 4.555 1.00 90.44 86 GLN A O 1
ATOM 701 N N . GLU A 1 87 ? 9.295 10.064 3.431 1.00 90.19 87 GLU A N 1
ATOM 702 C CA . GLU A 1 87 ? 7.957 10.070 2.801 1.00 90.19 87 GLU A CA 1
ATOM 703 C C . GLU A 1 87 ? 7.679 8.808 1.972 1.00 90.19 87 GLU A C 1
ATOM 705 O O . GLU A 1 87 ? 6.549 8.338 1.918 1.00 90.19 87 GLU A O 1
ATOM 710 N N . LEU A 1 88 ? 8.714 8.248 1.344 1.00 90.62 88 LEU A N 1
ATOM 711 C CA . LEU A 1 88 ? 8.667 6.996 0.595 1.00 90.62 88 LEU A CA 1
ATOM 712 C C . LEU A 1 88 ? 9.744 6.072 1.160 1.00 90.62 88 LEU A C 1
ATOM 714 O O . LEU A 1 88 ? 10.928 6.280 0.899 1.00 90.62 88 LEU A O 1
ATOM 718 N N . MET A 1 89 ? 9.344 5.059 1.926 1.00 94.00 89 MET A N 1
ATOM 719 C CA . MET A 1 89 ? 10.264 4.112 2.554 1.00 94.00 89 MET A CA 1
ATOM 720 C C . MET A 1 89 ? 10.028 2.709 2.002 1.00 94.00 89 MET A C 1
ATOM 722 O O . MET A 1 89 ? 8.977 2.112 2.232 1.00 94.00 89 MET A O 1
ATOM 726 N N . ARG A 1 90 ? 11.027 2.171 1.294 1.00 95.31 90 ARG A N 1
ATOM 727 C CA . ARG A 1 90 ? 11.014 0.765 0.883 1.00 95.31 90 ARG A CA 1
ATOM 728 C C . ARG A 1 90 ? 11.555 -0.119 2.007 1.00 95.31 90 ARG A C 1
ATOM 730 O O . ARG A 1 90 ? 12.636 0.163 2.523 1.00 95.31 90 ARG A O 1
ATOM 737 N N . TYR A 1 91 ? 10.844 -1.190 2.338 1.00 95.50 91 TYR A N 1
ATOM 738 C CA . TYR A 1 91 ? 11.245 -2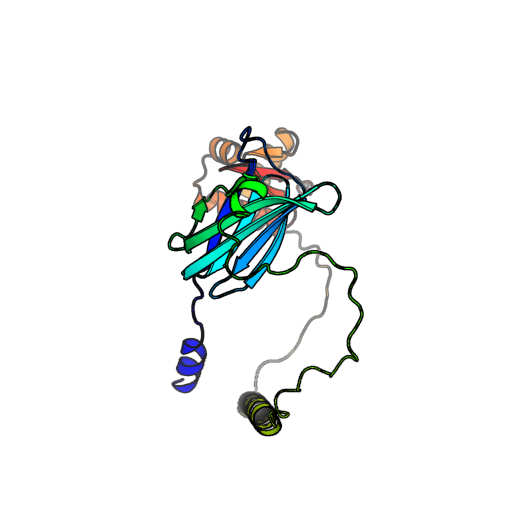.175 3.337 1.00 95.50 91 TYR A CA 1
ATOM 739 C C . TYR A 1 91 ? 10.745 -3.574 2.948 1.00 95.50 91 TYR A C 1
ATOM 741 O O . TYR A 1 91 ? 9.573 -3.898 3.126 1.00 95.50 91 TYR A O 1
ATOM 749 N N . ASP A 1 92 ? 11.616 -4.399 2.376 1.00 96.19 92 ASP A N 1
ATOM 750 C CA . ASP A 1 92 ? 11.240 -5.748 1.942 1.00 96.19 92 ASP A CA 1
ATOM 751 C C . ASP A 1 92 ? 11.226 -6.703 3.150 1.00 96.19 92 ASP A C 1
ATOM 753 O O . ASP A 1 92 ? 12.138 -6.683 3.975 1.00 96.19 92 ASP A O 1
ATOM 757 N N . LEU A 1 93 ? 10.183 -7.525 3.261 1.00 95.94 93 LEU A N 1
ATOM 758 C CA . LEU A 1 93 ? 9.979 -8.466 4.363 1.00 95.94 93 LEU A CA 1
ATOM 759 C C . LEU A 1 93 ? 10.484 -9.850 3.963 1.00 95.94 93 LEU A C 1
ATOM 761 O O . LEU A 1 93 ? 10.013 -10.423 2.982 1.00 95.94 93 LEU A O 1
ATOM 765 N N . VAL A 1 94 ? 11.399 -10.414 4.747 1.00 95.56 94 VAL A N 1
ATOM 766 C CA . VAL A 1 94 ? 11.903 -11.779 4.550 1.00 95.56 94 VAL A CA 1
ATOM 767 C C . VAL A 1 94 ? 11.460 -12.625 5.736 1.00 95.56 94 VAL A C 1
ATOM 769 O O . VAL A 1 94 ? 11.921 -12.423 6.855 1.00 95.56 94 VAL A O 1
ATOM 772 N N . LEU A 1 95 ? 10.535 -13.556 5.508 1.00 95.81 95 LEU A N 1
ATOM 773 C CA . LEU A 1 95 ? 9.962 -14.375 6.573 1.00 95.81 95 LEU A CA 1
ATOM 774 C C . LEU A 1 95 ? 10.762 -15.670 6.712 1.00 95.81 95 LEU A C 1
ATOM 776 O O . LEU A 1 95 ? 10.855 -16.460 5.775 1.00 95.81 95 LEU A O 1
ATOM 780 N N . LEU A 1 96 ? 11.308 -15.914 7.898 1.00 92.38 96 LEU A N 1
ATOM 781 C CA . LEU A 1 96 ? 12.109 -17.100 8.187 1.00 92.38 96 LEU A CA 1
ATOM 782 C C . LEU A 1 96 ? 11.216 -18.279 8.611 1.00 92.38 96 LEU A C 1
ATOM 784 O O . LEU A 1 96 ? 10.127 -18.046 9.149 1.00 92.38 96 LEU A O 1
ATOM 788 N N . PRO A 1 97 ? 11.647 -19.540 8.404 1.00 91.75 97 PRO A N 1
ATOM 789 C CA . PRO A 1 97 ? 10.906 -20.705 8.875 1.00 91.75 97 PRO A CA 1
ATOM 790 C C . PRO A 1 97 ? 10.557 -20.588 10.360 1.00 91.75 97 PRO A C 1
ATOM 792 O O . PRO A 1 97 ? 11.439 -20.375 11.197 1.00 91.75 97 PRO A O 1
ATOM 795 N N . TYR A 1 98 ? 9.278 -20.763 10.702 1.00 87.94 98 TYR A N 1
ATOM 796 C CA . TYR A 1 98 ? 8.783 -20.572 12.071 1.00 87.94 98 TYR A CA 1
ATOM 797 C C . TYR A 1 98 ? 9.498 -21.475 13.092 1.00 87.94 98 TYR A C 1
ATOM 799 O O . TYR A 1 98 ? 9.688 -21.111 14.252 1.00 87.94 98 TYR A O 1
ATOM 807 N N . ASP A 1 99 ? 9.976 -22.635 12.640 1.00 85.75 99 ASP A N 1
ATOM 808 C CA . ASP A 1 99 ? 10.737 -23.589 13.444 1.00 85.75 99 ASP A CA 1
ATOM 809 C C . ASP A 1 99 ? 12.025 -23.006 14.046 1.00 85.75 99 ASP A C 1
ATOM 811 O O . ASP A 1 99 ? 12.443 -23.446 15.119 1.00 85.75 99 ASP A O 1
ATOM 815 N N . LEU A 1 100 ? 12.622 -21.988 13.415 1.00 83.31 100 LEU A N 1
ATOM 816 C CA . LEU A 1 100 ? 13.816 -21.306 13.925 1.00 83.31 100 LEU A CA 1
ATOM 817 C C . LEU A 1 100 ? 13.536 -20.498 15.199 1.00 83.31 100 LEU A C 1
ATOM 819 O O . LEU A 1 100 ? 14.434 -20.309 16.017 1.00 83.31 100 LEU A O 1
ATOM 823 N N . PHE A 1 101 ? 12.289 -20.077 15.410 1.00 75.38 101 PHE A N 1
ATOM 824 C CA . PHE A 1 101 ? 11.881 -19.283 16.568 1.00 75.38 101 PHE A CA 1
ATOM 825 C C . PHE A 1 101 ? 11.428 -20.146 17.755 1.00 75.38 101 PHE A C 1
ATOM 827 O O . PHE A 1 101 ? 11.174 -19.627 18.836 1.00 75.38 101 PHE A O 1
ATOM 834 N N . LYS A 1 102 ? 11.392 -21.480 17.613 1.00 65.94 102 LYS A N 1
ATOM 835 C CA . LYS A 1 102 ? 10.973 -22.407 18.684 1.00 65.94 102 LYS A CA 1
ATOM 836 C C . LYS A 1 102 ? 11.915 -22.440 19.895 1.00 65.94 102 LYS A C 1
ATOM 838 O O . LYS A 1 102 ? 11.491 -22.850 20.971 1.00 65.94 102 LYS A O 1
ATOM 843 N N . PHE A 1 103 ? 13.178 -22.033 19.738 1.00 56.88 103 PHE A N 1
ATOM 844 C CA . PHE A 1 103 ? 14.185 -22.049 20.815 1.00 56.88 103 PHE A CA 1
ATOM 845 C C . PHE A 1 103 ? 14.307 -20.726 21.574 1.00 56.88 103 PHE A C 1
ATOM 847 O O . PHE A 1 103 ? 14.893 -20.689 22.653 1.00 56.88 103 PHE A O 1
ATOM 854 N N . ASN A 1 104 ? 13.742 -19.657 21.022 1.00 55.78 104 ASN A N 1
ATOM 855 C CA . ASN 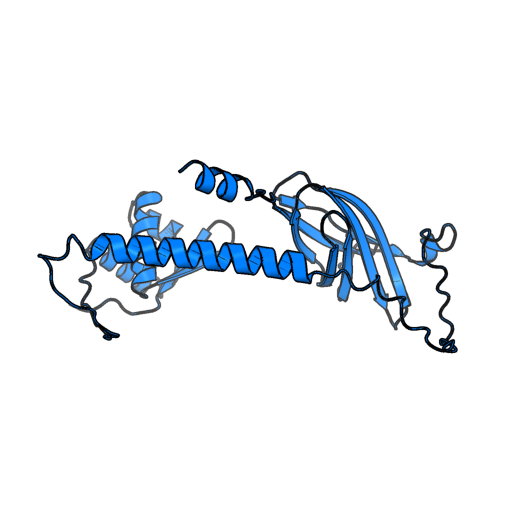A 1 104 ? 13.598 -18.369 21.674 1.00 55.78 104 ASN A CA 1
ATOM 856 C C . ASN A 1 104 ? 12.246 -17.813 21.220 1.00 55.78 104 ASN A C 1
ATOM 858 O O . ASN A 1 104 ? 12.223 -16.990 20.298 1.00 55.78 104 ASN A O 1
ATOM 862 N N . PRO A 1 105 ? 11.136 -18.354 21.762 1.00 53.47 105 PRO A N 1
ATOM 863 C CA . PRO A 1 105 ? 9.808 -17.959 21.327 1.00 53.47 105 PRO A CA 1
ATOM 864 C C . PRO A 1 105 ? 9.716 -16.432 21.406 1.00 53.47 105 PRO A C 1
ATOM 866 O O . PRO A 1 105 ? 10.215 -15.865 22.386 1.00 53.47 105 PRO A O 1
ATOM 869 N N . PRO A 1 106 ? 9.130 -15.750 20.401 1.00 50.00 106 PRO A N 1
ATOM 870 C CA . PRO A 1 106 ? 8.756 -14.354 20.589 1.00 50.00 106 PRO A CA 1
ATOM 871 C C . PRO A 1 106 ? 7.986 -14.294 21.910 1.00 50.00 106 PRO A C 1
ATOM 873 O O . PRO A 1 106 ? 7.170 -15.183 22.166 1.00 50.00 106 PRO A O 1
ATOM 876 N N . GLU A 1 107 ? 8.315 -13.336 22.783 1.00 52.16 107 GLU A N 1
ATOM 877 C CA . GLU A 1 107 ? 7.892 -13.279 24.198 1.00 52.16 107 GLU A CA 1
ATOM 878 C C . GLU A 1 107 ? 6.360 -13.178 24.414 1.00 52.16 107 GLU A C 1
ATOM 880 O O . GLU A 1 107 ? 5.908 -12.719 25.458 1.00 52.16 107 GLU A O 1
ATOM 885 N N . ASN A 1 108 ? 5.526 -13.618 23.469 1.00 53.12 108 ASN A N 1
ATOM 886 C CA . ASN A 1 108 ? 4.080 -13.568 23.575 1.00 53.12 108 ASN A CA 1
ATOM 887 C C . ASN A 1 108 ? 3.291 -14.774 23.034 1.00 53.12 108 ASN A C 1
ATOM 889 O O . ASN A 1 108 ? 2.074 -14.751 23.152 1.00 53.12 108 ASN A O 1
ATOM 893 N N . ASP A 1 109 ? 3.917 -15.843 22.529 1.00 49.56 109 ASP A N 1
ATOM 894 C CA . ASP A 1 109 ? 3.164 -17.007 22.018 1.00 49.56 109 ASP A CA 1
ATOM 895 C C . ASP A 1 109 ? 3.416 -18.274 22.849 1.00 49.56 109 ASP A C 1
ATOM 897 O O . ASP A 1 109 ? 4.020 -19.254 22.412 1.00 49.56 109 ASP A O 1
ATOM 901 N N . SER A 1 110 ? 2.882 -18.280 24.072 1.00 46.31 110 SER A N 1
ATOM 902 C CA . SER A 1 110 ? 2.427 -19.526 24.701 1.00 46.31 110 SER A CA 1
ATOM 903 C C . SER A 1 110 ? 0.985 -19.814 24.285 1.00 46.31 110 SER A C 1
ATOM 905 O O . SER A 1 110 ? 0.112 -19.901 25.135 1.00 46.31 110 SER A O 1
ATOM 907 N N . ASP A 1 111 ? 0.746 -19.995 22.986 1.00 46.03 111 ASP A N 1
ATOM 908 C CA . ASP A 1 111 ? -0.493 -20.581 22.466 1.00 46.03 111 ASP A CA 1
ATOM 909 C C . ASP A 1 111 ? -0.149 -21.846 21.671 1.00 46.03 111 ASP A C 1
ATOM 911 O O . ASP A 1 111 ? -0.198 -21.932 20.443 1.00 46.03 111 ASP A O 1
ATOM 915 N N . VAL A 1 112 ? 0.212 -22.889 22.422 1.00 47.78 112 VAL A N 1
ATOM 916 C CA . VAL A 1 112 ? 0.058 -24.263 21.946 1.00 47.78 112 VAL A CA 1
ATOM 917 C C . VAL A 1 112 ? -1.431 -24.471 21.695 1.00 47.78 112 VAL A C 1
ATOM 919 O O . VAL A 1 112 ? -2.227 -24.447 22.631 1.00 47.78 112 VAL A O 1
ATOM 922 N N . VAL A 1 113 ? -1.792 -24.694 20.431 1.00 52.62 113 VAL A N 1
ATOM 923 C CA . VAL A 1 113 ? -3.144 -25.058 19.995 1.00 52.62 113 VAL A CA 1
ATOM 924 C C . VAL A 1 113 ? -3.633 -26.281 20.781 1.00 52.62 113 VAL A C 1
ATOM 926 O O . VAL A 1 113 ? -3.342 -27.427 20.440 1.00 52.62 113 VAL A O 1
ATOM 929 N N . GLN A 1 114 ? -4.403 -26.028 21.835 1.00 52.00 114 GLN A N 1
ATOM 930 C CA . GLN A 1 114 ? -5.398 -26.940 22.383 1.00 52.00 114 GLN A CA 1
ATOM 931 C C . GLN A 1 114 ? -6.767 -26.425 21.916 1.00 52.00 114 GLN A C 1
ATOM 933 O O . GLN A 1 114 ? -6.976 -25.209 21.914 1.00 52.00 114 GLN A O 1
ATOM 938 N N . PRO A 1 115 ? -7.722 -27.285 21.512 1.00 51.03 115 PRO A N 1
ATOM 939 C CA . PRO A 1 115 ? -9.096 -26.827 21.339 1.00 51.03 115 PRO A CA 1
ATOM 940 C C . PRO A 1 115 ? -9.562 -26.226 22.678 1.00 51.03 115 PRO A C 1
ATOM 942 O O . PRO A 1 115 ? -9.435 -26.897 23.706 1.00 51.03 115 PRO A O 1
ATOM 945 N N . PRO A 1 116 ? -10.047 -24.972 22.716 1.00 49.97 116 PRO A N 1
ATOM 946 C CA . PRO A 1 116 ? -10.304 -24.306 23.980 1.00 49.97 116 PRO A CA 1
ATOM 947 C C . PRO A 1 116 ? -11.479 -24.990 24.683 1.00 49.97 116 PRO A C 1
ATOM 949 O O . PRO A 1 116 ? -12.619 -24.942 24.218 1.00 49.97 116 PRO A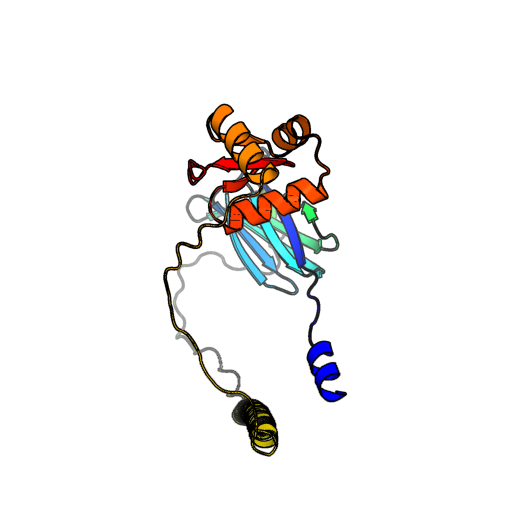 O 1
ATOM 952 N N . VAL A 1 117 ? -11.211 -25.596 25.840 1.00 52.78 117 VAL A N 1
ATOM 953 C CA . VAL A 1 117 ? -12.235 -25.756 26.875 1.00 52.78 117 VAL A CA 1
ATOM 954 C C . VAL A 1 117 ? -12.573 -24.339 27.315 1.00 52.78 117 VAL A C 1
ATOM 956 O O . VAL A 1 117 ? -11.749 -23.690 27.950 1.00 52.78 117 VAL A O 1
ATOM 959 N N . GLN A 1 118 ? -13.742 -23.835 26.919 1.00 52.91 118 GLN A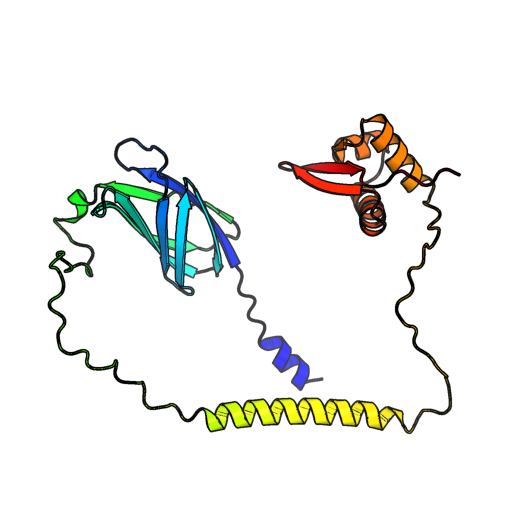 N 1
ATOM 960 C CA . GLN A 1 118 ? -14.206 -22.505 27.308 1.00 52.91 118 GLN A CA 1
ATOM 961 C C . GLN A 1 118 ? -14.317 -22.456 28.843 1.00 52.91 118 GLN A C 1
ATOM 963 O O . GLN A 1 118 ? -15.169 -23.152 29.403 1.00 52.91 118 GLN A O 1
ATOM 968 N N . PRO A 1 119 ? -13.502 -21.656 29.555 1.00 60.12 119 PRO A N 1
ATOM 969 C CA . PRO A 1 119 ? -13.864 -21.246 30.902 1.00 60.12 119 PRO A CA 1
ATOM 970 C C . PRO A 1 119 ? -15.165 -20.435 30.793 1.00 60.12 119 PRO A C 1
ATOM 972 O O . PRO A 1 119 ? -15.382 -19.798 29.756 1.00 60.12 119 PRO A O 1
ATOM 975 N N . PRO A 1 120 ? -16.044 -20.426 31.813 1.00 52.75 120 PRO A N 1
ATOM 976 C CA . PRO A 1 120 ? -17.209 -19.555 31.786 1.00 52.75 120 PRO A CA 1
ATOM 977 C C . PRO A 1 120 ? -16.732 -18.129 31.512 1.00 52.75 120 PRO A C 1
ATOM 979 O O . PRO A 1 120 ? -15.931 -17.577 32.267 1.00 52.75 120 PRO A O 1
ATOM 982 N N . VAL A 1 121 ? -17.184 -17.590 30.379 1.00 56.38 121 VAL A N 1
ATOM 983 C CA . VAL A 1 121 ? -16.862 -16.251 29.897 1.00 56.38 121 VAL A CA 1
ATOM 984 C C . VAL A 1 121 ? -17.240 -15.269 31.000 1.00 56.38 121 VAL A C 1
ATOM 986 O O . VAL A 1 121 ? -18.418 -14.981 31.205 1.00 56.38 121 VAL A O 1
ATOM 989 N N . GLN A 1 122 ? -16.250 -14.771 31.738 1.00 59.88 122 GLN A N 1
ATOM 990 C CA . GLN A 1 122 ? -16.428 -13.536 32.482 1.00 59.88 122 GLN A CA 1
ATOM 991 C C . GLN A 1 122 ? -16.389 -12.422 31.434 1.00 59.88 122 GLN A C 1
ATOM 993 O O . GLN A 1 122 ? -15.411 -12.348 30.684 1.00 59.88 122 GLN A O 1
ATOM 998 N N . PRO A 1 123 ? -17.444 -11.597 31.314 1.00 66.25 123 PRO A N 1
ATOM 999 C CA . PRO A 1 123 ? -17.400 -10.438 30.440 1.00 66.25 123 PRO A CA 1
ATOM 1000 C C . PRO A 1 123 ? -16.146 -9.619 30.771 1.00 66.25 123 PRO A C 1
ATOM 1002 O O . PRO A 1 123 ? -15.835 -9.480 31.960 1.00 66.25 123 PRO A O 1
ATOM 1005 N N . PRO A 1 124 ? -15.425 -9.080 29.770 1.00 51.94 124 PRO A N 1
ATOM 1006 C CA . PRO A 1 124 ? -14.344 -8.146 30.042 1.00 51.94 124 PRO A CA 1
ATOM 1007 C C . PRO A 1 124 ? -14.892 -7.070 30.974 1.00 51.94 124 PRO A C 1
ATOM 1009 O O . PRO A 1 124 ? -15.974 -6.534 30.716 1.00 51.94 124 PRO A O 1
ATOM 1012 N N . ALA A 1 125 ? -14.189 -6.818 32.082 1.00 58.09 125 ALA A N 1
ATOM 1013 C CA . ALA A 1 125 ? -14.549 -5.752 33.000 1.00 58.09 125 ALA A CA 1
ATOM 1014 C C . ALA A 1 125 ? -14.712 -4.482 32.164 1.00 58.09 125 ALA A C 1
ATOM 1016 O O . ALA A 1 125 ? -13.742 -3.972 31.599 1.00 58.09 125 ALA A O 1
ATOM 1017 N N . GLN A 1 126 ? -15.961 -4.037 32.016 1.00 52.41 126 GLN A N 1
ATOM 1018 C CA . GLN A 1 126 ? -16.257 -2.793 31.334 1.00 52.41 126 GLN A CA 1
ATOM 1019 C C . GLN A 1 126 ? -15.441 -1.725 32.070 1.00 52.41 126 GLN A C 1
ATOM 1021 O O . GLN A 1 126 ? -15.547 -1.657 33.302 1.00 52.41 126 GLN A O 1
ATOM 1026 N N . PRO A 1 127 ? -14.603 -0.923 31.381 1.00 58.94 127 PRO A N 1
ATOM 1027 C CA . PRO A 1 127 ? -14.059 0.269 32.013 1.00 58.94 127 PRO A CA 1
ATOM 1028 C C . PRO A 1 127 ? -15.255 1.008 32.624 1.00 58.94 127 PRO A C 1
ATOM 1030 O O . PRO A 1 127 ? -16.298 1.062 31.960 1.00 58.94 127 PRO A O 1
ATOM 1033 N N . PRO A 1 128 ? -15.167 1.473 33.888 1.00 50.72 128 PRO A N 1
ATOM 1034 C CA . PRO A 1 128 ? -16.297 2.111 34.552 1.00 50.72 128 PRO A CA 1
ATOM 1035 C C . PRO A 1 128 ? -16.842 3.132 33.576 1.00 50.72 128 PRO A C 1
ATOM 1037 O O . PRO A 1 128 ? -16.043 3.918 33.064 1.00 50.72 128 PRO A O 1
ATOM 1040 N N . ALA A 1 129 ? -18.133 3.011 33.241 1.00 52.94 129 ALA A N 1
ATOM 1041 C CA . ALA A 1 129 ? -18.780 3.825 32.228 1.00 52.94 129 ALA A CA 1
ATOM 1042 C C . ALA A 1 129 ? -18.335 5.267 32.455 1.00 52.94 129 ALA A C 1
ATOM 1044 O O . ALA A 1 129 ? -18.730 5.892 33.441 1.00 52.94 129 ALA A O 1
ATOM 1045 N N . GLN A 1 130 ? -17.401 5.740 31.625 1.00 59.50 130 GLN A N 1
ATOM 1046 C CA . GLN A 1 130 ? -16.939 7.102 31.752 1.00 59.50 130 GLN A CA 1
ATOM 1047 C C . GLN A 1 130 ? -18.149 7.914 31.356 1.00 59.50 130 GLN A C 1
ATOM 1049 O O . GLN A 1 130 ? -18.693 7.737 30.263 1.00 59.50 130 GLN A O 1
ATOM 1054 N N . ASP A 1 131 ? -18.635 8.690 32.319 1.00 60.69 131 ASP A N 1
ATOM 1055 C CA . ASP A 1 131 ? -19.789 9.550 32.171 1.00 60.69 131 ASP A CA 1
ATOM 1056 C C . ASP A 1 131 ? -19.421 10.664 31.183 1.00 60.69 131 ASP A C 1
ATOM 1058 O O . ASP A 1 131 ? -19.093 11.800 31.523 1.00 60.69 131 ASP A O 1
ATOM 1062 N N . ASN A 1 132 ? -19.414 10.288 29.906 1.00 63.97 132 ASN A N 1
ATOM 1063 C CA . ASN A 1 132 ? -19.092 11.138 28.776 1.00 63.97 132 ASN A CA 1
ATOM 1064 C C . ASN A 1 132 ? -20.226 12.131 28.518 1.00 63.97 132 ASN A C 1
ATOM 1066 O O . ASN A 1 132 ? -20.116 12.940 27.603 1.00 63.97 132 ASN A O 1
ATOM 1070 N N . THR A 1 133 ? -21.284 12.121 29.338 1.00 71.56 133 THR A N 1
ATOM 1071 C CA . THR A 1 133 ? -22.354 13.119 29.341 1.00 71.56 133 THR A CA 1
ATOM 1072 C C . THR A 1 133 ? -21.782 14.526 29.413 1.00 71.56 133 THR A C 1
ATOM 1074 O O . THR A 1 133 ? -22.262 15.406 28.709 1.00 71.56 133 THR A O 1
ATOM 1077 N N . LEU A 1 134 ? -20.704 14.747 30.174 1.00 74.50 134 LEU A N 1
ATOM 1078 C CA . LEU A 1 134 ? -20.071 16.064 30.270 1.00 74.50 134 LEU A CA 1
ATOM 1079 C C . LEU A 1 134 ? -19.347 16.450 28.964 1.00 74.50 134 LEU A C 1
ATOM 1081 O O . LEU A 1 134 ? -19.476 17.580 28.501 1.00 74.50 134 LEU A O 1
ATOM 1085 N N . LEU A 1 135 ? -18.655 15.510 28.312 1.00 70.69 135 LEU A N 1
ATOM 1086 C CA . LEU A 1 135 ? -17.990 15.744 27.020 1.00 70.69 135 LEU A CA 1
ATOM 1087 C C . LEU A 1 135 ? -18.995 15.910 25.867 1.00 70.69 135 LEU A C 1
ATOM 1089 O O . LEU A 1 135 ? -18.821 16.772 25.004 1.00 70.69 135 LEU A O 1
ATOM 109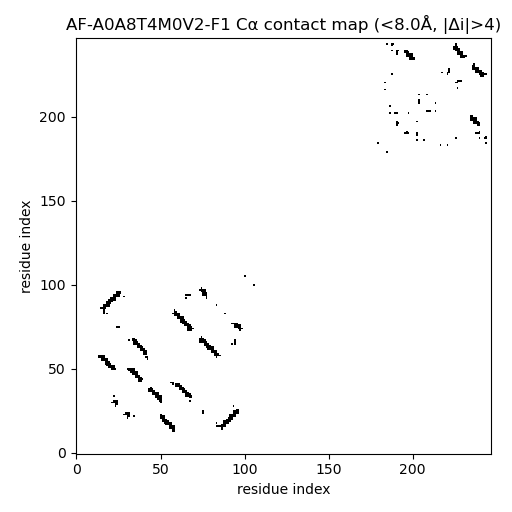3 N N . ILE A 1 136 ? -20.077 15.133 25.872 1.00 77.50 136 ILE A N 1
ATOM 1094 C CA . ILE A 1 136 ? -21.183 15.240 24.912 1.00 77.50 136 ILE A CA 1
ATOM 1095 C C . ILE A 1 136 ? -21.935 16.562 25.127 1.00 77.50 136 ILE A C 1
ATOM 1097 O O . ILE A 1 136 ? -22.238 17.263 24.166 1.00 77.50 136 ILE A O 1
ATOM 1101 N N . ALA A 1 137 ? -22.168 16.972 26.376 1.00 82.88 137 ALA A N 1
ATOM 1102 C CA . ALA A 1 137 ? -22.761 18.269 26.688 1.00 82.88 137 ALA A CA 1
ATOM 1103 C C . ALA A 1 137 ? -21.854 19.432 26.258 1.00 82.88 137 ALA A C 1
ATOM 1105 O O . ALA A 1 137 ? -22.346 20.421 25.719 1.00 82.88 137 ALA A O 1
ATOM 1106 N N . LEU A 1 138 ? -20.532 19.308 26.434 1.00 83.44 138 LEU A N 1
ATOM 1107 C CA . LEU A 1 138 ? -19.567 20.320 26.001 1.00 83.44 138 LEU A CA 1
ATOM 1108 C C . LEU A 1 138 ? -19.546 20.455 24.472 1.00 83.44 138 LEU A C 1
ATOM 1110 O O . LEU A 1 138 ? -19.586 21.567 23.950 1.00 83.44 138 LEU A O 1
ATOM 1114 N N . THR A 1 139 ? -19.526 19.335 23.747 1.00 79.62 139 THR A N 1
ATOM 1115 C CA . THR A 1 139 ? -19.556 19.333 22.275 1.00 79.62 139 THR A CA 1
ATOM 1116 C C . THR A 1 139 ? -20.880 19.873 21.739 1.00 79.62 139 THR A C 1
ATOM 1118 O O . THR A 1 139 ? -20.864 20.744 20.870 1.00 79.62 139 THR A O 1
ATOM 1121 N N . ALA A 1 140 ? -22.016 19.468 22.312 1.00 86.50 140 ALA A N 1
ATOM 1122 C CA . ALA A 1 140 ? -23.326 20.023 21.974 1.00 86.50 140 ALA A CA 1
ATOM 1123 C C . ALA A 1 140 ? -23.402 21.535 22.254 1.00 86.50 140 ALA A C 1
ATOM 1125 O O . ALA A 1 140 ? -23.908 22.287 21.422 1.00 86.50 140 ALA A O 1
ATOM 1126 N N . ALA A 1 141 ? -22.844 22.009 23.373 1.00 88.50 141 ALA A N 1
ATOM 1127 C CA . ALA A 1 141 ? -22.783 23.434 23.692 1.00 88.50 141 ALA A CA 1
ATOM 1128 C C . ALA A 1 141 ? -21.930 24.216 22.682 1.00 88.50 141 ALA A C 1
ATOM 1130 O O . ALA A 1 141 ? -22.336 25.292 22.249 1.00 88.50 141 ALA A O 1
ATOM 1131 N N . VAL A 1 142 ? -20.784 23.675 22.251 1.00 87.69 142 VAL A N 1
ATOM 1132 C CA . VAL A 1 142 ? -19.946 24.299 21.213 1.00 87.69 142 VAL A CA 1
ATOM 1133 C C . VAL A 1 142 ? -20.687 24.362 19.877 1.00 87.69 142 VAL A C 1
ATOM 1135 O O . VAL A 1 142 ? -20.694 25.418 19.247 1.00 87.69 142 VAL A O 1
ATOM 1138 N N . VAL A 1 143 ? -21.368 23.286 19.472 1.00 90.94 143 VAL A N 1
ATOM 1139 C CA . VAL A 1 143 ? -22.186 23.259 18.248 1.00 90.94 143 VAL A CA 1
ATOM 1140 C C . VAL A 1 143 ? -23.310 24.294 18.323 1.00 90.94 143 VAL A C 1
ATOM 1142 O O . VAL A 1 143 ? -23.477 25.073 17.388 1.00 90.94 143 VAL A O 1
ATOM 1145 N N . LEU A 1 144 ? -24.019 24.392 19.451 1.00 91.06 144 LEU A N 1
ATOM 1146 C CA . LEU A 1 144 ? -25.057 25.406 19.661 1.00 91.06 144 LEU A CA 1
ATOM 1147 C C . LEU A 1 144 ? -24.500 26.832 19.647 1.00 91.06 144 LEU A C 1
ATOM 1149 O O . LEU A 1 144 ? -25.149 27.723 19.109 1.00 91.06 144 LEU A O 1
ATOM 1153 N N . ILE A 1 145 ? -23.297 27.063 20.182 1.00 90.19 145 ILE A N 1
ATOM 1154 C CA . ILE A 1 145 ? -22.625 28.367 20.111 1.00 90.19 145 ILE A CA 1
ATOM 1155 C C . ILE A 1 145 ? -22.265 28.702 18.662 1.00 90.19 145 ILE A C 1
ATOM 1157 O O . ILE A 1 145 ? -22.495 29.829 18.236 1.00 90.19 145 ILE A O 1
ATOM 1161 N N . VAL A 1 146 ? -21.741 27.751 17.885 1.00 86.00 146 VAL A N 1
ATOM 1162 C CA . VAL A 1 146 ? -21.427 27.954 16.461 1.00 86.00 146 VAL A CA 1
ATOM 1163 C C . VAL A 1 146 ? -22.698 28.248 15.669 1.00 86.00 146 VAL A C 1
ATOM 1165 O O . VAL A 1 146 ? -22.731 29.233 14.937 1.00 86.00 146 VAL A O 1
ATOM 1168 N N . ILE A 1 147 ? -23.761 27.469 15.882 1.00 89.94 147 ILE A N 1
ATOM 1169 C CA . ILE A 1 147 ? -25.080 27.685 15.282 1.00 89.94 147 ILE A CA 1
ATOM 1170 C C . ILE A 1 147 ? -25.620 29.066 15.671 1.00 89.94 147 ILE A C 1
ATOM 1172 O O . ILE A 1 147 ? -26.019 29.833 14.803 1.00 89.94 147 ILE A O 1
ATOM 1176 N N . TYR A 1 148 ? -25.565 29.446 16.949 1.00 90.31 148 TYR A N 1
ATOM 1177 C CA . TYR A 1 148 ? -25.990 30.765 17.424 1.00 90.31 148 TYR A CA 1
ATOM 1178 C C . TYR A 1 148 ? -25.171 31.907 16.806 1.00 90.31 148 TYR A C 1
ATOM 1180 O O . TYR A 1 148 ? -25.730 32.930 16.415 1.00 90.31 148 TYR A O 1
ATOM 1188 N N . LEU A 1 149 ? -23.851 31.749 16.681 1.00 88.19 149 LEU A N 1
ATOM 1189 C CA . LEU A 1 149 ? -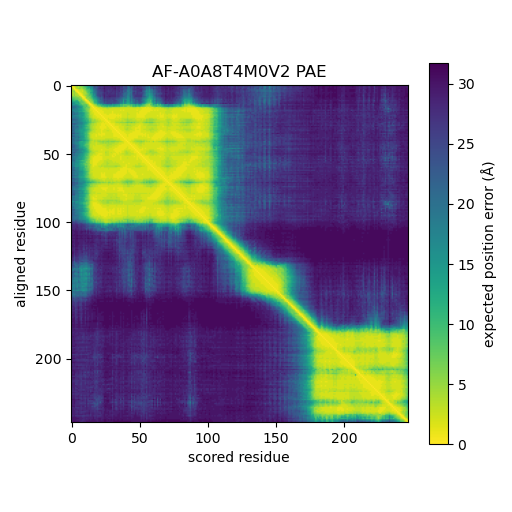22.987 32.723 16.012 1.00 88.19 149 LEU A CA 1
ATOM 1190 C C . LEU A 1 149 ? -23.282 32.807 14.510 1.00 88.19 149 LEU A C 1
ATOM 1192 O O . LEU A 1 149 ? -23.199 33.900 13.954 1.00 88.19 149 LEU A O 1
ATOM 1196 N N . PHE A 1 150 ? -23.654 31.697 13.870 1.00 84.75 150 PHE A N 1
ATOM 1197 C CA . PHE A 1 150 ? -24.096 31.651 12.477 1.00 84.75 150 PHE A CA 1
ATOM 1198 C C . PHE A 1 150 ? -25.442 32.371 12.304 1.00 84.75 150 PHE A C 1
ATOM 1200 O O . PHE A 1 150 ? -25.533 33.307 11.515 1.00 84.75 150 PHE A O 1
ATOM 1207 N N . TYR A 1 151 ? -26.437 32.075 13.147 1.00 87.00 151 TYR A N 1
ATOM 1208 C CA . TYR A 1 151 ? -27.713 32.803 13.199 1.00 87.00 151 TYR A CA 1
ATOM 1209 C C . TYR A 1 151 ? -27.532 34.296 13.484 1.00 87.00 151 TYR A C 1
ATOM 1211 O O . TYR A 1 151 ? -28.227 35.128 12.908 1.00 87.00 151 TYR A O 1
ATOM 1219 N N . LYS A 1 152 ? -26.581 34.675 14.343 1.00 82.69 152 LYS A N 1
ATOM 1220 C CA . LYS A 1 152 ? -26.270 36.086 14.608 1.00 82.69 152 LYS A CA 1
ATOM 1221 C C . LYS A 1 152 ? -25.591 36.765 13.415 1.00 82.69 152 LYS A C 1
ATOM 1223 O O . LYS A 1 152 ? -25.792 37.963 13.223 1.00 82.69 152 LYS A O 1
ATOM 1228 N N . GLN A 1 153 ? -24.791 36.039 12.633 1.00 69.75 153 GLN A N 1
ATOM 1229 C CA . GLN A 1 153 ? -24.219 36.562 11.388 1.00 69.75 153 GLN A CA 1
ATOM 1230 C C . GLN A 1 153 ? -25.302 36.761 10.325 1.00 69.75 153 GLN A C 1
ATOM 1232 O O . GLN A 1 153 ? -25.314 37.817 9.701 1.00 69.75 153 GLN A O 1
ATOM 1237 N N . LEU A 1 154 ? -26.266 35.841 10.226 1.00 63.38 154 LEU A N 1
ATOM 1238 C CA . LEU A 1 154 ? -27.445 35.993 9.366 1.00 63.38 154 LEU A CA 1
ATOM 1239 C C . LEU A 1 154 ? -28.310 37.193 9.799 1.00 63.38 154 LEU A C 1
ATOM 1241 O O . LEU A 1 154 ? -28.662 38.040 8.986 1.00 63.38 154 LEU A O 1
ATOM 1245 N N . LYS A 1 155 ? -28.549 37.373 11.105 1.00 58.12 155 LYS A N 1
ATOM 1246 C CA . LYS A 1 155 ? -29.372 38.485 11.621 1.00 58.12 155 LYS A CA 1
ATOM 1247 C C . LYS A 1 155 ? -28.705 39.864 11.544 1.00 58.12 155 LYS A C 1
ATOM 1249 O O . LYS A 1 155 ? -29.374 40.887 11.655 1.00 58.12 155 LYS A O 1
ATOM 1254 N N . LYS A 1 156 ? -27.380 39.926 11.359 1.00 44.94 156 LYS A N 1
ATOM 1255 C CA . LYS A 1 156 ? -26.674 41.193 11.095 1.00 44.94 156 LYS A CA 1
ATOM 1256 C C . LYS A 1 156 ? -26.849 41.654 9.638 1.00 44.94 156 LYS A C 1
ATOM 1258 O O . LYS A 1 156 ? -26.525 42.799 9.337 1.00 44.94 156 LYS A O 1
ATOM 1263 N N . GLN A 1 157 ? -27.383 40.797 8.768 1.00 47.50 157 GLN A N 1
ATOM 1264 C CA . GLN A 1 157 ? -27.650 41.094 7.363 1.00 47.50 157 GLN A CA 1
ATOM 1265 C C . GLN A 1 157 ? -29.080 41.626 7.126 1.00 47.50 157 GLN A C 1
ATOM 1267 O O . GLN A 1 157 ? -29.305 42.345 6.163 1.00 47.50 157 GLN A O 1
ATOM 1272 N N . GLU A 1 158 ? -30.017 41.413 8.058 1.00 49.78 158 GLU A N 1
ATOM 1273 C CA . GLU A 1 158 ? -31.397 41.940 7.974 1.00 49.78 158 GLU A CA 1
ATOM 1274 C C . GLU A 1 158 ? -31.533 43.443 8.302 1.00 49.78 158 GLU A C 1
ATOM 1276 O O . GLU A 1 158 ? -32.595 44.023 8.101 1.00 49.78 158 GLU A O 1
ATOM 1281 N N . ALA A 1 159 ? -30.473 44.113 8.773 1.00 45.97 159 ALA A N 1
ATOM 1282 C CA . ALA A 1 159 ? -30.454 45.578 8.919 1.00 45.97 159 ALA A CA 1
ATOM 1283 C C . ALA A 1 159 ? -29.802 46.301 7.722 1.00 45.97 159 ALA A C 1
ATOM 1285 O O . ALA A 1 159 ? -29.696 47.525 7.726 1.00 45.97 159 ALA A O 1
ATOM 1286 N N . VAL A 1 160 ? -29.350 45.551 6.712 1.00 47.12 160 VAL A N 1
ATOM 1287 C CA . VAL A 1 160 ? -28.799 46.072 5.454 1.00 47.12 160 VAL A CA 1
ATOM 1288 C C . VAL A 1 160 ? -29.275 45.158 4.321 1.00 47.12 160 VAL A C 1
ATOM 1290 O O . VAL A 1 160 ? -28.484 44.533 3.629 1.00 47.12 160 VAL A O 1
ATOM 1293 N N . SER A 1 161 ? -30.591 45.040 4.171 1.00 44.06 161 SER A N 1
ATOM 1294 C CA . SER A 1 161 ? -31.210 44.515 2.954 1.00 44.06 161 SER A CA 1
ATOM 1295 C C . SER A 1 161 ? -32.321 45.470 2.529 1.00 44.06 161 SER A C 1
ATOM 1297 O O . SER A 1 161 ? -33.510 45.206 2.634 1.00 44.06 161 SER A O 1
ATOM 1299 N N . GLU A 1 162 ? -31.888 46.658 2.116 1.00 46.19 162 GLU A N 1
ATOM 1300 C CA . GLU A 1 162 ? -32.505 47.360 0.999 1.00 46.19 162 GLU A CA 1
ATOM 1301 C C . GLU A 1 162 ? -31.419 47.425 -0.076 1.00 46.19 162 GLU A C 1
ATOM 1303 O O . GLU A 1 162 ? -30.656 48.391 -0.140 1.00 46.19 162 GLU A O 1
ATOM 1308 N N . LYS A 1 163 ? -31.262 46.316 -0.808 1.00 36.53 163 LYS A N 1
ATOM 1309 C CA . LYS A 1 163 ? -30.915 46.222 -2.238 1.00 36.53 163 LYS A CA 1
ATOM 1310 C C . LYS A 1 163 ? -30.372 44.833 -2.583 1.00 36.53 163 LYS A C 1
ATOM 1312 O O . LYS A 1 163 ? -29.406 44.399 -1.964 1.00 36.53 163 LYS A O 1
ATOM 1317 N N . GLN A 1 164 ? -30.947 44.293 -3.665 1.00 34.38 164 GLN A N 1
ATOM 1318 C CA . GLN A 1 164 ? -30.561 43.110 -4.454 1.00 34.38 164 GLN A CA 1
ATOM 1319 C C . GLN A 1 164 ? -31.083 41.796 -3.838 1.00 34.38 164 GLN A C 1
ATOM 1321 O O . GLN A 1 164 ? -30.456 41.261 -2.931 1.00 34.38 164 GLN A O 1
ATOM 1326 N N . GLU A 1 165 ? -32.333 41.377 -4.107 1.00 37.97 165 GLU A N 1
ATOM 1327 C CA . GLU A 1 165 ? -32.894 40.881 -5.397 1.00 37.97 165 GLU A CA 1
ATOM 1328 C C . GLU A 1 165 ? -32.076 39.643 -5.833 1.00 37.97 165 GLU A C 1
ATOM 1330 O O . GLU A 1 165 ? -30.921 39.794 -6.231 1.00 37.97 165 GLU A O 1
ATOM 1335 N N . ASP A 1 166 ? -32.465 38.451 -5.350 1.00 33.06 166 ASP A N 1
ATOM 1336 C CA . ASP A 1 166 ? -33.323 37.453 -6.047 1.00 33.06 166 ASP A CA 1
ATOM 1337 C C . ASP A 1 166 ? -32.532 36.848 -7.234 1.00 33.06 166 ASP A C 1
ATOM 1339 O O . ASP A 1 166 ? -32.018 37.587 -8.062 1.00 33.06 166 ASP A O 1
ATOM 1343 N N . GLU A 1 167 ? -32.263 35.553 -7.406 1.00 37.62 167 GLU A N 1
ATOM 1344 C CA . GLU A 1 167 ? -32.922 34.289 -7.067 1.00 37.62 167 GLU A CA 1
ATOM 1345 C C . GLU A 1 167 ? -31.908 33.145 -7.356 1.00 37.62 167 GLU A C 1
ATOM 1347 O O . GLU A 1 167 ? -30.929 33.334 -8.085 1.00 37.62 167 GLU A O 1
ATOM 1352 N N . GLU A 1 168 ? -32.136 31.953 -6.790 1.00 48.69 168 GLU A N 1
ATOM 1353 C CA . GLU A 1 168 ? -31.543 30.686 -7.262 1.00 48.69 168 GLU A CA 1
ATOM 1354 C C . GLU A 1 168 ? -31.900 30.424 -8.739 1.00 48.69 168 GLU A C 1
ATOM 1356 O O . GLU A 1 168 ? -32.922 30.899 -9.232 1.00 48.69 168 GLU A O 1
ATOM 1361 N N . PRO A 1 169 ? -31.104 29.610 -9.446 1.00 40.03 169 PRO A N 1
ATOM 1362 C CA . PRO A 1 169 ? -31.705 28.369 -9.949 1.00 40.03 169 PRO A CA 1
ATOM 1363 C C . PRO A 1 169 ? -30.763 27.179 -9.706 1.00 40.03 169 PRO A C 1
ATOM 1365 O O . PRO A 1 169 ? -29.542 27.293 -9.790 1.00 40.03 169 PRO A O 1
ATOM 1368 N N . GLU A 1 170 ? -31.238 26.062 -9.162 1.00 42.19 170 GLU A N 1
ATOM 1369 C CA . GLU A 1 170 ? -32.073 25.041 -9.812 1.00 42.19 170 GLU A CA 1
ATOM 1370 C C . GLU A 1 170 ? -31.328 24.299 -10.939 1.00 42.19 170 GLU A C 1
ATOM 1372 O O . GLU A 1 170 ? -30.695 24.886 -11.814 1.00 42.19 170 GLU A O 1
ATOM 1377 N N . GLU A 1 171 ? -31.349 22.968 -10.841 1.00 50.25 171 GLU A N 1
ATOM 1378 C CA . GLU A 1 171 ? -30.696 22.026 -11.746 1.00 50.25 171 GLU A CA 1
ATOM 1379 C C . GLU A 1 171 ? -31.170 22.218 -13.194 1.00 50.25 171 GLU A C 1
ATOM 1381 O O . GLU A 1 171 ? -32.236 21.740 -13.576 1.00 50.25 171 GLU A O 1
ATOM 1386 N N . GLU A 1 172 ? -30.335 22.818 -14.041 1.00 32.72 172 GLU A N 1
ATOM 1387 C CA . GLU A 1 172 ? -30.516 22.764 -15.488 1.00 32.72 172 GLU A CA 1
ATOM 1388 C C . GLU A 1 172 ? -29.362 22.021 -16.160 1.00 32.72 172 GLU A C 1
ATOM 1390 O O . GLU A 1 172 ? -28.177 22.321 -16.006 1.00 32.72 172 GLU A O 1
ATOM 1395 N N . LYS A 1 173 ? -29.737 21.013 -16.954 1.00 46.16 173 LYS A N 1
ATOM 1396 C CA . LYS A 1 173 ? -28.917 20.498 -18.046 1.00 46.16 173 LYS A CA 1
ATOM 1397 C C . LYS A 1 173 ? -28.675 21.647 -19.018 1.00 46.16 173 LYS A C 1
ATOM 1399 O O . LYS A 1 173 ? -29.493 21.868 -19.907 1.00 46.16 173 LYS A O 1
ATOM 1404 N N . ILE A 1 174 ? -27.554 22.335 -18.876 1.00 36.38 174 ILE A N 1
ATOM 1405 C CA . ILE A 1 174 ? -27.121 23.293 -19.881 1.00 36.38 174 ILE A CA 1
ATOM 1406 C C . ILE A 1 174 ? -26.096 22.581 -20.761 1.00 36.38 174 ILE A C 1
ATOM 1408 O O . ILE A 1 174 ? -24.948 22.346 -20.381 1.00 36.38 174 ILE A O 1
ATOM 1412 N N . GLU A 1 175 ? -26.547 22.180 -21.950 1.00 40.84 175 GLU A N 1
ATOM 1413 C CA . GLU A 1 175 ? -25.683 22.084 -23.124 1.00 40.84 175 GLU A CA 1
ATOM 1414 C C . GLU A 1 175 ? -25.173 23.503 -23.415 1.00 40.84 175 GLU A C 1
ATOM 1416 O O . GLU A 1 175 ? -25.660 24.186 -24.310 1.00 40.84 175 GLU A O 1
ATOM 1421 N N . GLU A 1 176 ? -24.231 23.992 -22.606 1.00 38.44 176 GLU A N 1
ATOM 1422 C CA . GLU A 1 176 ? -23.457 25.166 -22.979 1.00 38.44 176 GLU A CA 1
ATOM 1423 C C . GLU A 1 176 ? -22.559 24.721 -24.123 1.00 38.44 176 GLU A C 1
ATOM 1425 O O . GLU A 1 176 ? -21.694 23.848 -23.983 1.00 38.44 176 GLU A O 1
ATOM 1430 N N . GLU A 1 177 ? -22.811 25.291 -25.291 1.00 42.97 177 GLU A N 1
ATOM 1431 C CA . GLU A 1 177 ? -21.922 25.237 -26.432 1.00 42.97 177 GLU A CA 1
ATOM 1432 C C . GLU A 1 177 ? -20.637 25.992 -26.058 1.00 42.97 177 GLU A C 1
ATOM 1434 O O . GLU A 1 177 ? -20.420 27.142 -26.428 1.00 42.97 177 GLU A O 1
ATOM 1439 N N . TYR A 1 178 ? -19.781 25.347 -25.257 1.00 46.03 178 TYR A N 1
ATOM 1440 C CA . TYR A 1 178 ? -18.399 25.755 -25.072 1.00 46.03 178 TYR A CA 1
ATOM 1441 C C . TYR A 1 178 ? -17.756 25.677 -26.449 1.00 46.03 178 TYR A C 1
ATOM 1443 O O . TYR A 1 178 ? -17.376 24.598 -26.920 1.00 46.03 178 TYR A O 1
ATOM 1451 N N . THR A 1 179 ? -17.660 26.820 -27.125 1.00 53.53 179 THR A N 1
ATOM 1452 C CA . THR A 1 179 ? -16.841 26.934 -28.321 1.00 53.53 179 THR A CA 1
ATOM 1453 C C . THR A 1 179 ? -15.409 26.704 -27.867 1.00 53.53 179 THR A C 1
ATOM 1455 O O . THR A 1 179 ? -14.772 27.608 -27.331 1.00 53.53 179 THR A O 1
ATOM 1458 N N . LEU A 1 180 ? -14.928 25.470 -28.023 1.00 66.56 180 LEU A N 1
ATOM 1459 C CA . LEU A 1 180 ? -13.534 25.117 -27.782 1.00 66.56 180 LEU A CA 1
ATOM 1460 C C . LEU A 1 180 ? -12.656 26.158 -28.466 1.00 66.56 180 LEU A C 1
ATOM 1462 O O . LEU A 1 180 ? -12.909 26.479 -29.628 1.00 66.56 180 LEU A O 1
ATOM 1466 N N . ASP A 1 181 ? -11.653 26.683 -27.777 1.00 78.81 181 ASP A N 1
ATOM 1467 C CA . ASP A 1 181 ? -10.668 27.549 -28.411 1.00 78.81 181 ASP A CA 1
ATOM 1468 C C . ASP A 1 181 ? -9.883 26.777 -29.502 1.00 78.81 181 ASP A C 1
ATOM 1470 O O . ASP A 1 181 ? -9.926 25.542 -29.595 1.00 78.81 181 ASP A O 1
ATOM 1474 N N . ASP A 1 182 ? -9.175 27.504 -30.369 1.00 76.25 182 ASP A N 1
ATOM 1475 C CA . ASP A 1 182 ? -8.442 26.910 -31.495 1.00 76.25 182 ASP A CA 1
ATOM 1476 C C . ASP A 1 182 ? -7.345 25.919 -31.046 1.00 76.25 182 ASP A C 1
ATOM 1478 O O . ASP A 1 182 ? -7.061 24.943 -31.748 1.00 76.25 182 ASP A O 1
ATOM 1482 N N . GLU A 1 183 ? -6.743 26.130 -29.871 1.00 79.25 183 GLU A N 1
ATOM 1483 C CA . GLU A 1 183 ? -5.713 25.264 -29.283 1.00 79.25 183 GLU A CA 1
ATOM 1484 C C . GLU A 1 183 ? -6.330 23.950 -28.772 1.00 79.25 183 GLU A C 1
ATOM 1486 O O . GLU A 1 183 ? -5.840 22.861 -29.090 1.00 79.25 183 GLU A O 1
ATOM 1491 N N . SER A 1 184 ? -7.465 24.039 -28.083 1.00 84.31 184 SER A N 1
ATOM 1492 C CA . SER A 1 184 ? -8.282 22.930 -27.599 1.00 84.31 184 SER A CA 1
ATOM 1493 C C . SER A 1 184 ? -8.807 22.056 -28.741 1.00 84.31 184 SER A C 1
ATOM 1495 O O . SER A 1 184 ? -8.693 20.827 -28.677 1.00 84.31 184 SER A O 1
ATOM 1497 N N . ARG A 1 185 ? -9.309 22.649 -29.838 1.00 84.06 185 ARG A N 1
ATOM 1498 C CA . ARG A 1 185 ? -9.741 21.879 -31.025 1.00 84.06 185 ARG A CA 1
ATOM 1499 C C . ARG A 1 185 ? -8.581 21.125 -31.657 1.00 84.06 185 ARG A C 1
ATOM 1501 O O . ARG A 1 185 ? -8.695 19.929 -31.925 1.00 84.06 185 ARG A O 1
ATOM 1508 N N . LYS A 1 186 ? -7.442 21.795 -31.829 1.00 85.69 186 LYS A N 1
ATOM 1509 C CA . LYS A 1 186 ? -6.244 21.195 -32.420 1.00 85.69 186 LYS A CA 1
ATOM 1510 C C . LYS A 1 186 ? -5.729 20.009 -31.600 1.00 85.69 186 LYS A C 1
ATOM 1512 O O . LYS A 1 186 ? -5.346 18.990 -32.172 1.00 85.69 186 LYS A O 1
ATOM 1517 N N . ILE A 1 187 ? -5.776 20.092 -30.269 1.00 89.25 187 ILE A N 1
ATOM 1518 C CA . ILE A 1 187 ? -5.433 18.970 -29.382 1.00 89.25 187 ILE A CA 1
ATOM 1519 C C . ILE A 1 187 ? -6.360 17.771 -29.617 1.00 89.25 187 ILE A C 1
ATOM 1521 O O . ILE A 1 187 ? -5.879 16.640 -29.732 1.00 89.25 187 ILE A O 1
ATOM 1525 N N . LEU A 1 188 ? -7.673 17.995 -29.720 1.00 88.62 188 LEU A N 1
ATOM 1526 C CA . LEU A 1 188 ? -8.637 16.919 -29.964 1.00 88.62 188 LEU A CA 1
ATOM 1527 C C . LEU A 1 188 ? -8.468 16.292 -31.356 1.00 88.62 188 LEU A C 1
ATOM 1529 O O . LEU A 1 188 ? -8.577 15.072 -31.483 1.00 88.62 188 LEU A O 1
ATOM 1533 N N . GLU A 1 189 ? -8.134 17.077 -32.383 1.00 87.12 189 GLU A N 1
ATOM 1534 C CA . GLU A 1 189 ? -7.831 16.567 -33.728 1.00 87.12 189 GLU A CA 1
ATOM 1535 C C . GLU A 1 189 ? -6.566 15.701 -33.764 1.00 87.12 189 GLU A C 1
ATOM 1537 O O . GLU A 1 189 ? -6.565 14.625 -34.371 1.00 87.12 189 GLU A O 1
ATOM 1542 N N . ILE A 1 190 ? -5.497 16.125 -33.082 1.00 87.44 190 ILE A N 1
ATOM 1543 C CA . ILE A 1 190 ? -4.258 15.343 -32.955 1.00 87.44 190 ILE A CA 1
ATOM 1544 C C . ILE A 1 190 ? -4.537 14.038 -32.199 1.00 87.44 190 ILE A C 1
ATOM 1546 O O . ILE A 1 190 ? -4.083 12.960 -32.601 1.00 87.44 190 ILE A O 1
ATOM 1550 N N . LEU A 1 191 ? -5.334 14.102 -31.129 1.00 88.81 191 LEU A N 1
ATOM 1551 C CA . LEU A 1 191 ? -5.716 12.922 -30.359 1.00 88.81 191 LEU A CA 1
ATOM 1552 C C . LEU A 1 191 ? -6.605 11.971 -31.178 1.00 88.81 191 LEU A C 1
ATOM 1554 O O . LEU A 1 191 ? -6.441 10.757 -31.094 1.00 88.81 191 LEU A O 1
ATOM 1558 N N . LYS A 1 192 ? -7.502 12.494 -32.024 1.00 86.94 192 LYS A N 1
ATOM 1559 C CA . LYS A 1 192 ? -8.318 11.696 -32.957 1.00 86.94 192 LYS A CA 1
ATOM 1560 C C . LYS A 1 192 ? -7.445 11.021 -34.018 1.00 86.94 192 LYS A C 1
ATOM 1562 O O . LYS A 1 192 ? -7.557 9.814 -34.223 1.00 86.94 192 LYS A O 1
ATOM 1567 N N . SER A 1 193 ? -6.522 11.770 -34.620 1.00 84.62 193 SER A N 1
ATOM 1568 C CA . SER A 1 193 ? -5.605 11.284 -35.663 1.00 84.62 193 SER A CA 1
ATOM 1569 C C . SER A 1 193 ? -4.621 10.221 -35.159 1.00 84.62 193 SER A C 1
ATOM 1571 O O . SER A 1 193 ? -4.184 9.371 -35.929 1.00 84.62 193 SER A O 1
ATOM 1573 N N . SER A 1 194 ? -4.315 10.215 -33.858 1.00 83.75 194 SER A N 1
ATOM 1574 C CA . SER A 1 194 ? -3.489 9.193 -33.192 1.00 83.75 194 SER A CA 1
ATOM 1575 C C . SER A 1 194 ? -4.277 7.960 -32.713 1.00 83.75 194 SER A C 1
ATOM 1577 O O . SER A 1 194 ? -3.750 7.126 -31.980 1.00 83.75 194 SER A O 1
ATOM 1579 N N . GLY A 1 195 ? -5.541 7.800 -33.126 1.00 78.50 195 GLY A N 1
ATOM 1580 C CA . GLY A 1 195 ? -6.378 6.655 -32.741 1.00 78.50 195 GLY A CA 1
ATOM 1581 C C . GLY A 1 195 ? -7.053 6.811 -31.374 1.00 78.50 195 GLY A C 1
ATOM 1582 O O . GLY A 1 195 ? -7.411 5.821 -30.731 1.00 78.50 195 GLY A O 1
ATOM 1583 N N . GLY A 1 196 ? -7.214 8.052 -30.908 1.00 84.50 196 GLY A N 1
ATOM 1584 C CA . GLY A 1 196 ? -7.909 8.402 -29.669 1.00 84.50 196 GLY A CA 1
ATOM 1585 C C . GLY A 1 196 ? -7.082 8.196 -28.401 1.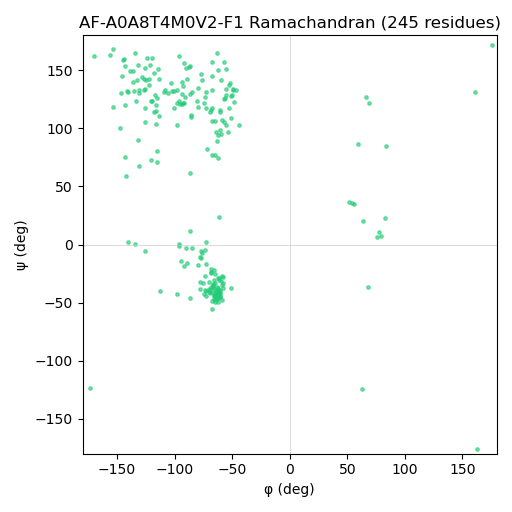00 84.50 196 GLY A C 1
ATOM 1586 O O . GLY A 1 196 ? -7.637 8.292 -27.304 1.00 84.50 196 GLY A O 1
ATOM 1587 N N 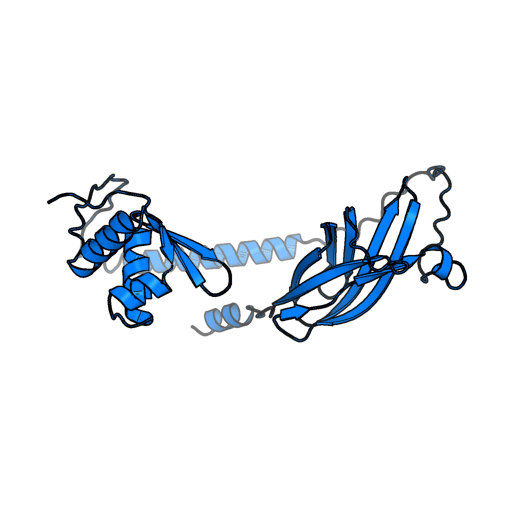. ARG A 1 197 ? -5.787 7.868 -28.514 1.00 87.56 197 ARG A N 1
ATOM 1588 C CA . ARG A 1 197 ? -4.881 7.651 -27.377 1.00 87.56 197 ARG A CA 1
ATOM 1589 C C . ARG A 1 197 ? -3.465 8.095 -27.719 1.00 87.56 197 ARG A C 1
ATOM 1591 O O . ARG A 1 197 ? -2.915 7.638 -28.711 1.00 87.56 197 ARG A O 1
ATOM 1598 N N . MET A 1 198 ? -2.842 8.886 -26.852 1.00 91.38 198 MET A N 1
ATOM 1599 C CA . MET A 1 198 ? -1.435 9.273 -27.011 1.00 91.38 198 MET A CA 1
ATOM 1600 C C . MET A 1 198 ? -0.798 9.651 -25.676 1.00 91.38 198 MET A C 1
ATOM 1602 O O . MET A 1 198 ? -1.505 9.920 -24.700 1.00 91.38 198 MET A O 1
ATOM 1606 N N . LEU A 1 199 ? 0.532 9.691 -25.609 1.00 91.56 199 LEU A N 1
ATOM 1607 C CA . LEU A 1 199 ? 1.221 10.195 -24.422 1.00 91.56 199 LEU A CA 1
ATOM 1608 C C . LEU A 1 199 ? 1.156 11.727 -24.378 1.00 91.56 199 LEU A C 1
ATOM 1610 O O . LEU A 1 199 ? 1.311 12.408 -25.389 1.00 91.56 199 LEU A O 1
ATOM 1614 N N . GLN A 1 200 ? 0.982 12.292 -23.182 1.00 90.56 200 GLN A N 1
ATOM 1615 C CA . GLN A 1 200 ? 0.954 13.746 -22.993 1.00 90.56 200 GLN A CA 1
ATOM 1616 C C . GLN A 1 200 ? 2.266 14.412 -23.442 1.00 90.56 200 GLN A C 1
ATOM 1618 O O . GLN A 1 200 ? 2.253 15.550 -23.905 1.00 90.56 200 GLN A O 1
ATOM 1623 N N . LYS A 1 201 ? 3.398 13.706 -23.320 1.00 87.81 201 LYS A N 1
ATOM 1624 C CA . LYS A 1 201 ? 4.695 14.172 -23.820 1.00 87.81 201 LYS A CA 1
ATOM 1625 C C . LYS A 1 201 ? 4.701 14.298 -25.344 1.00 87.81 201 LYS A C 1
ATOM 1627 O O . LYS A 1 201 ? 5.075 15.348 -25.845 1.00 87.81 201 LYS A O 1
ATOM 1632 N N . GLU A 1 202 ? 4.224 13.278 -26.055 1.00 86.94 202 GLU A N 1
ATOM 1633 C CA . GLU A 1 202 ? 4.123 13.291 -27.521 1.00 86.94 202 GLU A CA 1
ATOM 1634 C C . GLU A 1 202 ? 3.208 14.423 -28.002 1.00 86.94 202 GLU A C 1
ATOM 1636 O O . GLU A 1 202 ? 3.557 15.153 -28.926 1.00 86.94 202 GLU A O 1
ATOM 1641 N N . LEU A 1 203 ? 2.072 14.634 -27.326 1.00 90.19 203 LEU A N 1
ATOM 1642 C CA . LEU A 1 203 ? 1.167 15.745 -27.632 1.00 90.19 203 LEU A CA 1
ATOM 1643 C C . LEU A 1 203 ? 1.853 17.105 -27.438 1.00 90.19 203 LEU A C 1
ATOM 1645 O O . LEU A 1 203 ? 1.705 18.001 -28.267 1.00 90.19 203 LEU A O 1
ATOM 1649 N N . ARG A 1 204 ? 2.620 17.261 -26.355 1.00 89.00 204 ARG A N 1
ATOM 1650 C CA . ARG A 1 204 ? 3.380 18.484 -26.071 1.00 89.00 204 ARG A CA 1
ATOM 1651 C C . ARG A 1 204 ? 4.437 18.759 -27.135 1.00 89.00 204 ARG A C 1
ATOM 1653 O O . ARG A 1 204 ? 4.570 19.906 -27.549 1.00 89.00 204 ARG A O 1
ATOM 1660 N N . ASP A 1 205 ? 5.145 17.727 -27.579 1.00 87.38 205 ASP A N 1
ATOM 1661 C CA . ASP A 1 205 ? 6.194 17.849 -28.591 1.00 87.38 205 ASP A CA 1
ATOM 1662 C C . ASP A 1 205 ? 5.604 18.252 -29.961 1.00 87.38 205 ASP A C 1
ATOM 1664 O O . ASP A 1 205 ? 6.201 19.057 -30.670 1.00 87.38 205 ASP A O 1
ATOM 1668 N N . ILE A 1 206 ? 4.392 17.783 -30.298 1.00 85.75 206 ILE A N 1
ATOM 1669 C CA . ILE A 1 206 ? 3.658 18.173 -31.520 1.00 85.75 206 ILE A CA 1
ATOM 1670 C C . ILE A 1 206 ? 3.115 19.608 -31.431 1.00 85.75 206 ILE A C 1
ATOM 1672 O O . ILE A 1 206 ? 3.147 20.349 -32.412 1.00 85.75 206 ILE A O 1
ATOM 1676 N N . MET A 1 207 ? 2.604 20.006 -30.264 1.00 83.56 207 MET A N 1
ATOM 1677 C CA . MET A 1 207 ? 2.011 21.332 -30.055 1.00 83.56 207 MET A CA 1
ATOM 1678 C C . MET A 1 207 ? 3.053 22.434 -29.826 1.00 83.56 207 MET A C 1
ATOM 1680 O O . MET A 1 207 ? 2.723 23.610 -29.944 1.00 83.56 207 MET A O 1
ATOM 1684 N N . GLY A 1 208 ? 4.296 22.081 -29.477 1.00 80.25 208 GLY A N 1
ATOM 1685 C CA . GLY A 1 208 ? 5.337 23.051 -29.119 1.00 80.25 208 GLY A CA 1
ATOM 1686 C C . GLY A 1 208 ? 5.011 23.861 -27.856 1.00 80.25 208 GLY A C 1
ATOM 1687 O O . GLY A 1 208 ? 5.561 24.942 -27.656 1.00 80.25 208 GLY A O 1
ATOM 1688 N N . ALA A 1 209 ? 4.099 23.364 -27.015 1.00 78.50 209 ALA A N 1
ATOM 1689 C CA . ALA A 1 209 ? 3.572 24.084 -25.859 1.00 78.50 209 ALA A CA 1
ATOM 1690 C C . ALA A 1 209 ? 4.431 23.886 -24.598 1.00 78.50 209 ALA A C 1
ATOM 1692 O O . ALA A 1 209 ? 5.077 22.852 -24.400 1.00 78.50 209 ALA A O 1
ATOM 1693 N N . SER A 1 210 ? 4.398 24.866 -23.688 1.00 78.12 210 SER A N 1
ATOM 1694 C CA . SER A 1 210 ? 5.040 24.737 -22.375 1.00 78.12 210 SER A CA 1
ATOM 1695 C C . SER A 1 210 ? 4.331 23.687 -21.507 1.00 78.12 210 SER A C 1
ATOM 1697 O O . SER A 1 210 ? 3.153 23.380 -21.698 1.00 78.12 210 SER A O 1
ATOM 1699 N N . GLN A 1 211 ? 5.039 23.123 -20.521 1.00 76.12 211 GLN A N 1
ATOM 1700 C CA . GLN A 1 211 ? 4.462 22.106 -19.631 1.00 76.12 211 GLN A CA 1
ATOM 1701 C C . GLN A 1 211 ? 3.277 22.648 -18.816 1.00 76.12 211 GLN A C 1
ATOM 1703 O O . GLN A 1 211 ? 2.290 21.933 -18.645 1.00 76.12 211 GLN A O 1
ATOM 1708 N N . SER A 1 212 ? 3.355 23.905 -18.373 1.00 72.81 212 SER A N 1
ATOM 1709 C CA . SER A 1 212 ? 2.287 24.577 -17.629 1.00 72.81 212 SER A CA 1
ATOM 1710 C C . SER A 1 212 ? 1.065 24.870 -18.504 1.00 72.81 212 SER A C 1
ATOM 1712 O O . SER A 1 212 ? -0.049 24.613 -18.059 1.00 72.81 212 SER A O 1
ATOM 1714 N N . ASN A 1 213 ? 1.262 25.316 -19.756 1.00 81.44 213 ASN A N 1
ATOM 1715 C CA . ASN A 1 213 ? 0.159 25.553 -20.698 1.00 81.44 213 ASN A CA 1
ATOM 1716 C C . ASN A 1 213 ? -0.558 24.232 -21.046 1.00 81.44 213 ASN A C 1
ATOM 1718 O O . ASN A 1 213 ? -1.757 24.090 -20.832 1.00 81.44 213 ASN A O 1
ATOM 1722 N N . MET A 1 214 ? 0.198 23.194 -21.418 1.00 85.50 214 MET A N 1
ATOM 1723 C CA . MET A 1 214 ? -0.369 21.872 -21.716 1.00 85.50 214 MET A CA 1
ATOM 1724 C C . MET A 1 214 ? -1.132 21.277 -20.521 1.00 85.50 214 MET A C 1
ATOM 1726 O O . MET A 1 214 ? -2.135 20.593 -20.692 1.00 85.50 214 MET A O 1
ATOM 1730 N N . SER A 1 215 ? -0.677 21.517 -19.287 1.00 82.31 215 SER A N 1
ATOM 1731 C CA . SER A 1 215 ? -1.398 21.046 -18.101 1.00 82.31 215 SER A CA 1
ATOM 1732 C C . SER A 1 215 ? -2.731 21.766 -17.898 1.00 82.31 215 SER A C 1
ATOM 1734 O O . SER A 1 215 ? -3.685 21.123 -17.456 1.00 82.31 215 SER A O 1
ATOM 1736 N N . LEU A 1 216 ? -2.789 23.065 -18.201 1.00 86.06 216 LEU A N 1
ATOM 1737 C CA . LEU A 1 216 ? -3.982 23.896 -18.067 1.00 86.06 216 LEU A CA 1
ATOM 1738 C C . LEU A 1 216 ? -5.056 23.466 -19.073 1.00 86.06 216 LEU A C 1
ATOM 1740 O O . LEU A 1 216 ? -6.129 23.038 -18.657 1.00 86.06 216 LEU A O 1
ATOM 1744 N N . VAL A 1 217 ? -4.715 23.440 -20.364 1.00 87.12 217 VAL A N 1
ATOM 1745 C CA . VAL A 1 217 ? -5.657 23.109 -21.450 1.00 87.12 217 VAL A CA 1
ATOM 1746 C C . VAL A 1 217 ? -6.188 21.678 -21.323 1.00 87.12 217 VAL A C 1
ATOM 1748 O O . VAL A 1 217 ? -7.375 21.416 -21.492 1.00 87.12 217 VAL A O 1
ATOM 1751 N N . LEU A 1 218 ? -5.343 20.720 -20.926 1.00 90.25 218 LEU A N 1
ATOM 1752 C CA . LEU A 1 218 ? -5.803 19.348 -20.677 1.00 90.25 218 LEU A CA 1
ATOM 1753 C C . LEU A 1 218 ? -6.712 19.226 -19.446 1.00 90.25 218 LEU A C 1
ATOM 1755 O O . LEU A 1 218 ? -7.460 18.259 -19.353 1.00 90.25 218 LEU A O 1
ATOM 1759 N N . THR A 1 219 ? -6.627 20.154 -18.490 1.00 89.69 219 THR A N 1
ATOM 1760 C CA . THR A 1 219 ? -7.539 20.188 -17.334 1.00 89.69 219 THR A CA 1
ATOM 1761 C C . THR A 1 219 ? -8.908 20.688 -17.742 1.00 89.69 219 THR A C 1
ATOM 1763 O O . THR A 1 219 ? -9.899 20.067 -17.376 1.00 89.69 219 THR A O 1
ATOM 1766 N N . GLU A 1 220 ? -8.954 21.719 -18.574 1.00 87.12 220 GLU A N 1
ATOM 1767 C CA . GLU A 1 220 ? -10.193 22.224 -19.156 1.00 87.12 220 GLU A CA 1
ATOM 1768 C C . GLU A 1 220 ? -10.876 21.165 -20.036 1.00 87.12 220 GLU A C 1
ATOM 1770 O O . GLU A 1 220 ? -12.031 20.818 -19.806 1.00 87.12 220 GLU A O 1
ATOM 1775 N N . LEU A 1 221 ? -10.143 20.526 -20.954 1.00 87.00 221 LEU A N 1
ATOM 1776 C CA . LEU A 1 221 ? -10.682 19.448 -21.798 1.00 87.00 221 LEU A CA 1
ATOM 1777 C C . LEU A 1 221 ? -11.167 18.221 -21.005 1.00 87.00 221 LEU A C 1
ATOM 1779 O O . LEU A 1 221 ? -12.053 17.496 -21.466 1.00 87.00 221 LEU A O 1
ATOM 1783 N N . GLU A 1 222 ? -10.579 17.954 -19.838 1.00 89.75 222 GLU A N 1
ATOM 1784 C CA . GLU A 1 222 ? -11.009 16.882 -18.936 1.00 89.75 222 GLU A CA 1
ATOM 1785 C C . GLU A 1 222 ? -12.265 17.276 -18.143 1.00 89.75 222 GLU A C 1
ATOM 1787 O O . GLU A 1 222 ? -13.165 16.449 -18.003 1.00 89.75 222 GLU A O 1
ATOM 1792 N N . GLN A 1 223 ? -12.377 18.536 -17.701 1.00 87.75 223 GLN A N 1
ATOM 1793 C CA . GLN A 1 223 ? -13.588 19.084 -17.070 1.00 87.75 223 GLN A CA 1
ATOM 1794 C C . GLN A 1 223 ? -14.776 19.114 -18.036 1.00 87.75 223 GLN A C 1
ATOM 1796 O O . GLN A 1 223 ? -15.882 18.736 -17.661 1.00 87.75 223 GLN A O 1
ATOM 1801 N N . LEU A 1 224 ? -14.529 19.471 -19.298 1.00 82.56 224 LEU A N 1
ATOM 1802 C CA . LEU A 1 224 ? -15.518 19.442 -20.378 1.00 82.56 224 LEU A CA 1
ATOM 1803 C C . LEU A 1 224 ? -15.852 18.012 -20.857 1.00 82.56 224 LEU A C 1
ATOM 1805 O O . LEU A 1 224 ? -16.719 17.819 -21.710 1.00 82.56 224 LEU A O 1
ATOM 1809 N N . GLY A 1 225 ? -15.166 16.991 -20.330 1.00 85.44 225 GLY A N 1
ATOM 1810 C CA . GLY A 1 225 ? -15.444 15.578 -20.598 1.00 85.44 225 GLY A CA 1
ATOM 1811 C C . GLY A 1 225 ? -14.950 15.055 -21.952 1.00 85.44 225 GLY A C 1
ATOM 1812 O O . GLY A 1 225 ? -15.296 13.934 -22.332 1.00 85.44 225 GLY A O 1
ATOM 1813 N N . TYR A 1 226 ? -14.134 15.816 -22.688 1.00 85.38 226 TYR A N 1
ATOM 1814 C CA . TYR A 1 226 ? -13.599 15.390 -23.986 1.00 85.38 226 TYR A CA 1
ATOM 1815 C C . TYR A 1 226 ? -12.483 14.357 -23.857 1.00 85.38 226 TYR A C 1
ATOM 1817 O O . TYR A 1 226 ? -12.368 13.468 -24.704 1.00 85.38 226 TYR A O 1
ATOM 1825 N N . ILE A 1 227 ? -11.679 14.429 -22.794 1.00 89.94 227 ILE A N 1
ATOM 1826 C CA . ILE A 1 227 ? -10.532 13.540 -22.581 1.00 89.94 227 ILE A CA 1
ATOM 1827 C C . ILE A 1 227 ? -10.472 13.002 -21.149 1.00 89.94 227 ILE A C 1
ATOM 1829 O O . ILE A 1 227 ? -11.101 13.530 -20.239 1.00 89.94 227 ILE A O 1
ATOM 1833 N N . LYS A 1 228 ? -9.668 11.957 -20.939 1.00 91.12 228 LYS A N 1
ATOM 1834 C CA . LYS A 1 228 ? -9.321 11.438 -19.611 1.00 91.12 228 LYS A CA 1
ATOM 1835 C C . LYS A 1 228 ? -7.837 11.115 -19.510 1.00 91.12 228 LYS A C 1
ATOM 1837 O O . LYS A 1 228 ? -7.264 10.551 -20.450 1.00 91.12 228 LYS A O 1
ATOM 1842 N N . ARG A 1 229 ? -7.226 11.433 -18.364 1.00 92.25 229 ARG A N 1
ATOM 1843 C CA . ARG A 1 229 ? -5.807 11.161 -18.086 1.00 92.25 229 ARG A CA 1
ATOM 1844 C C . ARG A 1 229 ? -5.622 9.883 -17.270 1.00 92.25 229 ARG A C 1
ATOM 1846 O O . ARG A 1 229 ? -6.276 9.668 -16.255 1.00 92.25 229 ARG A O 1
ATOM 1853 N N . PHE A 1 230 ? -4.687 9.039 -17.699 1.00 87.75 230 PHE A N 1
ATOM 1854 C CA . PHE A 1 230 ? -4.285 7.818 -16.998 1.00 87.75 230 PHE A CA 1
ATOM 1855 C C . PHE A 1 230 ? -2.790 7.860 -16.685 1.00 87.75 230 PHE A C 1
ATOM 1857 O O . PHE A 1 230 ? -1.982 8.227 -17.538 1.00 87.75 230 PHE A O 1
ATOM 1864 N N . LYS A 1 231 ? -2.396 7.456 -15.475 1.00 82.69 231 LYS A N 1
ATOM 1865 C CA . LYS A 1 231 ? -0.979 7.351 -15.104 1.00 82.69 231 LYS A CA 1
ATOM 1866 C C . LYS A 1 231 ? -0.336 6.133 -15.773 1.00 82.69 231 LYS A C 1
ATOM 1868 O O . LYS A 1 231 ? -0.829 5.018 -15.624 1.00 82.69 231 LYS A O 1
ATOM 1873 N N . ARG A 1 232 ? 0.778 6.340 -16.485 1.00 78.75 232 ARG A N 1
ATOM 1874 C CA . ARG A 1 232 ? 1.616 5.287 -17.083 1.00 78.75 232 ARG A CA 1
ATOM 1875 C C . ARG A 1 232 ? 3.087 5.550 -16.742 1.00 78.75 232 ARG A C 1
ATOM 1877 O O . ARG A 1 232 ? 3.801 6.238 -17.468 1.00 78.75 232 ARG A O 1
ATOM 1884 N N . GLY A 1 233 ? 3.550 5.003 -15.617 1.00 81.31 233 GLY A N 1
ATOM 1885 C CA . GLY A 1 233 ? 4.900 5.268 -15.110 1.00 81.31 233 GLY A CA 1
ATOM 1886 C C . GLY A 1 233 ? 5.091 6.751 -14.764 1.00 81.31 233 GLY A C 1
ATOM 1887 O O . GLY A 1 233 ? 4.312 7.308 -13.996 1.00 81.31 233 GLY A O 1
ATOM 1888 N N . ARG A 1 234 ? 6.114 7.399 -15.344 1.00 78.56 234 ARG A N 1
ATOM 1889 C CA . ARG A 1 234 ? 6.394 8.839 -15.153 1.00 78.56 234 ARG A CA 1
ATOM 1890 C C . ARG A 1 234 ? 5.605 9.758 -16.094 1.00 78.56 234 ARG A C 1
ATOM 1892 O O . ARG A 1 234 ? 5.730 10.975 -15.989 1.00 78.56 234 ARG A O 1
ATOM 1899 N N . GLU A 1 235 ? 4.809 9.202 -17.004 1.00 82.75 235 GLU A N 1
ATOM 1900 C CA . GLU A 1 235 ? 4.058 9.963 -18.003 1.00 82.75 235 GLU A CA 1
ATOM 1901 C C . GLU A 1 235 ? 2.545 9.742 -17.868 1.00 82.75 235 GLU A C 1
ATOM 1903 O O . GLU A 1 235 ? 2.077 8.778 -17.256 1.00 82.75 235 GLU A O 1
ATOM 1908 N N . ASN A 1 236 ? 1.764 10.662 -18.434 1.00 88.06 236 ASN A N 1
ATOM 1909 C CA . ASN A 1 236 ? 0.313 10.532 -18.512 1.00 88.06 236 ASN A CA 1
ATOM 1910 C C . ASN A 1 236 ? -0.079 10.063 -19.921 1.00 88.06 236 ASN A C 1
ATOM 1912 O O . ASN A 1 236 ? 0.368 10.637 -20.916 1.00 88.06 236 ASN A O 1
ATOM 1916 N N . LEU A 1 237 ? -0.940 9.051 -19.998 1.00 90.25 237 LEU A N 1
ATOM 1917 C CA . LEU A 1 237 ? -1.626 8.627 -21.213 1.00 90.25 237 LEU A CA 1
ATOM 1918 C C . LEU A 1 237 ? -2.957 9.379 -21.316 1.00 90.25 237 LEU A C 1
ATOM 1920 O O . LEU A 1 237 ? -3.765 9.350 -20.387 1.00 90.25 237 LEU A O 1
ATOM 1924 N N . LEU A 1 238 ? -3.187 10.027 -22.450 1.00 91.69 238 LEU A N 1
ATOM 1925 C CA . LEU A 1 238 ? -4.431 10.711 -22.781 1.00 91.69 238 LEU A CA 1
ATOM 1926 C C . LEU A 1 238 ? -5.339 9.758 -23.555 1.00 91.69 238 LEU A C 1
ATOM 1928 O O . LEU A 1 238 ? -4.864 9.014 -24.415 1.00 91.69 238 LEU A O 1
ATOM 1932 N N . LYS A 1 239 ? -6.640 9.788 -23.269 1.00 91.12 239 LYS A N 1
ATOM 1933 C CA . LYS A 1 239 ? -7.665 9.060 -24.024 1.00 91.12 239 LYS A CA 1
ATOM 1934 C C . LYS A 1 239 ? -8.815 9.996 -24.377 1.00 91.12 239 LYS A C 1
ATOM 1936 O O . LYS A 1 239 ? -9.324 10.672 -23.489 1.00 91.12 239 LYS A O 1
ATOM 1941 N N . LEU A 1 240 ? -9.250 9.971 -25.632 1.00 90.25 240 LEU A N 1
ATOM 1942 C CA . LEU A 1 240 ? -10.448 10.664 -26.101 1.00 90.25 240 LEU A CA 1
ATOM 1943 C C . LEU A 1 240 ? -11.707 9.941 -25.590 1.00 90.25 240 LEU A C 1
ATOM 1945 O O . LEU A 1 240 ? -11.806 8.713 -25.688 1.00 90.25 240 LEU A O 1
ATOM 1949 N N . ILE A 1 241 ? -12.640 10.696 -25.015 1.00 88.12 241 ILE A N 1
ATOM 1950 C CA . ILE A 1 241 ? -13.896 10.205 -24.426 1.00 88.12 241 ILE A CA 1
ATOM 1951 C C . ILE A 1 241 ? -15.106 10.676 -25.236 1.00 88.12 241 ILE A C 1
ATOM 1953 O O . ILE A 1 241 ? -16.024 9.887 -25.452 1.00 88.12 241 ILE A O 1
ATOM 1957 N N . LYS A 1 242 ? -15.084 11.923 -25.717 1.00 82.56 242 LYS A N 1
ATOM 1958 C CA . LYS A 1 242 ? -16.139 12.532 -26.535 1.00 82.56 242 LYS A CA 1
ATOM 1959 C C . LYS A 1 242 ? -15.526 13.096 -27.814 1.00 82.56 242 LYS A C 1
ATOM 1961 O O . LYS A 1 242 ? -14.405 13.601 -27.789 1.00 82.56 242 LYS A O 1
ATOM 1966 N N . GLU A 1 243 ? -16.241 12.987 -28.931 1.00 73.12 243 GLU A N 1
ATOM 1967 C CA . GLU A 1 243 ? -15.797 13.600 -30.184 1.00 73.12 243 GLU A CA 1
ATOM 1968 C C . GLU A 1 243 ? -15.847 15.132 -30.094 1.00 73.12 243 GLU A C 1
ATOM 1970 O O . GLU A 1 243 ? -16.740 15.668 -29.430 1.00 73.12 243 GLU A O 1
ATOM 1975 N N . PRO A 1 244 ? -14.899 15.844 -30.732 1.00 66.31 244 PRO A N 1
ATOM 1976 C CA . PRO A 1 244 ? -14.958 17.296 -30.792 1.00 66.31 244 PRO A CA 1
ATOM 1977 C C . PRO A 1 244 ? -16.260 17.739 -31.490 1.00 66.31 244 PRO A C 1
ATOM 1979 O O . PRO A 1 244 ? -16.673 17.090 -32.458 1.00 66.31 244 PRO A O 1
ATOM 1982 N N . PRO A 1 245 ? -16.911 18.821 -31.027 1.00 61.88 245 PRO A N 1
ATOM 1983 C CA . PRO A 1 245 ? -18.040 19.417 -31.728 1.00 61.88 245 PRO A CA 1
ATOM 1984 C C . PRO A 1 245 ? -17.607 19.766 -33.155 1.00 61.88 245 PRO A C 1
ATOM 1986 O O . PRO A 1 245 ? -16.554 20.365 -33.373 1.00 61.88 245 PRO A O 1
ATOM 1989 N N . THR A 1 246 ? -18.393 19.315 -34.129 1.00 56.06 246 THR A N 1
ATOM 1990 C CA . THR A 1 246 ? -18.176 19.644 -35.541 1.00 56.06 246 THR A CA 1
ATOM 1991 C C . THR A 1 246 ? -18.761 21.034 -35.765 1.00 56.06 246 THR A C 1
ATOM 1993 O O . THR A 1 246 ? -19.925 21.238 -35.427 1.00 56.06 246 THR A O 1
ATOM 1996 N N . SER A 1 247 ? -17.955 21.982 -36.253 1.00 48.84 247 SER A N 1
ATOM 1997 C CA . SER A 1 247 ? -18.467 23.271 -36.742 1.00 48.84 247 SER A CA 1
ATOM 1998 C C . SER A 1 247 ? -19.368 23.092 -37.958 1.00 48.84 247 SER A C 1
ATOM 2000 O O . SER A 1 247 ? -19.105 22.155 -38.749 1.00 48.84 247 SER A O 1
#

pLDDT: mean 76.81, std 18.74, range [32.72, 97.19]

Foldseek 3Di:
DVVVVVVVVPPPPQLKAKEKEFEAEQPPRDGDAQKWKWKDDPDTDIDTDGGMDIDIDGFAKIWIWIFDDDPNDTQWIDIDIDTRDDNYHYDYHYTYGPVVCPVPPPPPDPDPDDPDPDDPDDDPPDPPPPPCVVVVVVVVVVVVVVVVVVVVVVVVCVVPPPDDDDDDDDDDPDPPPPVQPPLLLVLLVVCVVVVQKDWLVVSCVVSVDDPVVSVVSVVVCVVVVQWDWDDDPPTIMIGGGDHDDDD

Sequence (247 aa):
MRNLFLLLLSLNLLHSATLFGDIYDGDSFTHLNNTRVKIEGQVTLQFISNQNYSVDVPFGNYNLTATYFKDGKIEYYTEEKITVSQELMRYDLVLLPYDLFKFNPPENDSDVVQPPVQPPVQPPAQPPAQDNTLLIALTAAVVLIVIYLFYKQLKKQEAVSEKQEDEEPEEEKIEEEYTLDDESRKILEILKSSGGRMLQKELRDIMGASQSNMSLVLTELEQLGYIKRFKRGRENLLKLIKEPPTS

Radius of gyration: 29.75 Å; Cα contacts (8 Å, |Δi|>4): 305; chains: 1; bounding box: 48×74×71 Å

Solvent-accessible surface area (backbone atoms only — not comparable to full-atom values): 14921 Å² total; per-residue (Å²): 112,77,69,58,54,60,60,62,70,66,66,72,79,73,57,56,15,42,45,28,31,46,30,24,37,59,87,77,66,46,71,38,61,69,25,39,41,34,39,42,53,97,57,79,51,75,50,75,29,63,33,43,52,75,45,78,42,59,60,42,57,34,39,39,36,38,43,30,67,54,96,91,38,75,50,27,35,38,75,47,82,49,75,47,84,48,62,73,35,80,57,68,46,64,21,34,56,40,76,75,38,70,85,61,57,66,98,79,73,90,69,78,90,61,86,78,79,78,67,84,82,70,74,77,81,70,72,74,81,73,76,49,63,60,59,51,50,51,51,52,49,52,51,50,49,52,51,50,54,49,52,50,55,56,60,63,44,73,82,68,68,91,76,81,82,85,78,86,80,79,97,67,93,71,86,70,82,72,74,67,52,75,67,59,48,50,52,50,52,53,35,52,75,57,74,32,43,46,45,52,65,61,52,34,67,75,66,73,51,54,74,69,58,53,54,50,57,54,47,52,40,37,73,74,49,33,35,49,81,41,86,52,88,99,46,42,36,37,34,61,70,44,80,78,84,80,131

Mean predicted aligned error: 21.21 Å